Protein AF-A0A971IZN0-F1 (afdb_monomer_lite)

Sequence (375 aa):
NNQLSELDVSECTSLAYLYCHQNQLTSLDVSDCTNLETLGCGNNQLSELNVSNCSSLVSLGCSDNQLDSLDVNNCPDLLELYCYNNQLTELDVRDCADLLRLSCFSNQLESLDVSECTALVTLHCNANQLTSLNVSGLTSLENLYCQENQLTLADLPPSLPVPGGEYVYAPQADIVIGSGGIIAPGEEIDLSAEARVGGVDTVFTWYNAAGTEVAPATASGGKFTFGEELGGQTIYCEMANPTFPDLILKTISVVVKPGPTHQITIIKGTDGGDESDPLNISSGSLWIAQIDGDMGAVSEVTVSVDGGEKQQAAVAGNTVYYLLPAGLEDGEHTITIELTTEDGQKISESITFYWDNYRRGFGFGRFYFGDVDTP

Foldseek 3Di:
DPQDQDDDCQVVLVAQEDAPEQYAHQDDDCQSVLNHQEDAHDNYAHQDDDCLSPQNHQEYHHDHYAHQDDDCLSPLNHQYDHHDHYAHQDDDCQSPLNHAYDAHAQYAHQDDDCLSVLNYQEDHHDHYAHAADDCPSNLNHQYDHHENYQYDLLRDDLDHNDPDGYDHHPDHDAAEWDDPQEDEAFRKTAPLSQQAHPNFGKDKWKAWPVRHTDDFPDDDNRIGGHHLVQAQIKMKIWIADPSCNPYTHIHDIHHHHHDWPWDKAFDADDPPDDPPDWDKDAQPDDWTIFTPTDLAAWPFKWKDKQPDDTDGWDDDPRTTTDGDDQPDDFFKMKMKMWTAGPVGDIDIDMAIWGWDPPDPPRRIITTDGDPDPDD

pLDDT: mean 86.76, std 16.76, range [33.53, 98.94]

Radius of gyration: 36.83 Å; chains: 1; bounding box: 90×41×94 Å

Structure (mmCIF, N/CA/C/O backbone):
data_AF-A0A971IZN0-F1
#
_entry.id   AF-A0A971IZN0-F1
#
loop_
_atom_site.group_PDB
_atom_site.id
_atom_site.type_symbol
_atom_site.label_atom_id
_atom_site.label_alt_id
_atom_site.label_comp_id
_atom_site.label_asym_id
_atom_site.label_entity_id
_atom_site.label_seq_id
_atom_site.pdbx_PDB_ins_code
_atom_site.Cartn_x
_atom_site.Cartn_y
_atom_site.Cartn_z
_atom_site.occupancy
_atom_site.B_iso_or_equiv
_atom_site.auth_seq_id
_atom_site.auth_comp_id
_atom_site.auth_asym_id
_atom_site.auth_atom_id
_atom_site.pdbx_PDB_model_num
ATOM 1 N N . ASN A 1 1 ? 16.225 17.915 -23.652 1.00 71.75 1 ASN A N 1
ATOM 2 C CA . ASN A 1 1 ? 15.456 19.164 -23.855 1.00 71.75 1 ASN A CA 1
ATOM 3 C C . ASN A 1 1 ? 15.614 19.688 -25.287 1.00 71.75 1 ASN A C 1
ATOM 5 O O . ASN A 1 1 ? 16.328 20.663 -25.498 1.00 71.75 1 ASN A O 1
ATOM 9 N N . ASN A 1 2 ? 14.986 19.023 -26.267 1.00 84.50 2 ASN A N 1
ATOM 10 C CA . ASN A 1 2 ? 14.965 19.462 -27.676 1.00 84.50 2 ASN A CA 1
ATOM 11 C C . ASN A 1 2 ? 13.576 19.955 -28.128 1.00 84.50 2 ASN A C 1
ATOM 13 O O . ASN A 1 2 ? 13.439 20.400 -29.262 1.00 84.50 2 ASN A O 1
ATOM 17 N N . GLN A 1 3 ? 12.568 19.905 -27.244 1.00 93.44 3 GLN A N 1
ATOM 18 C CA . GLN A 1 3 ? 11.178 20.297 -27.524 1.00 93.44 3 GLN A CA 1
ATOM 19 C C . GLN A 1 3 ? 10.550 19.541 -28.709 1.00 93.44 3 GLN A C 1
ATOM 21 O O . GLN A 1 3 ? 9.672 20.071 -29.383 1.00 93.44 3 GLN A O 1
ATOM 26 N N . LEU A 1 4 ? 10.997 18.308 -28.974 1.00 95.88 4 LEU A N 1
ATOM 27 C CA . LEU A 1 4 ? 10.429 17.484 -30.039 1.00 95.88 4 LEU A CA 1
ATOM 28 C C . LEU A 1 4 ? 8.994 17.090 -29.683 1.00 95.88 4 LEU A C 1
ATOM 30 O O . LEU A 1 4 ? 8.769 16.525 -28.614 1.00 95.88 4 LEU A O 1
ATOM 34 N N . SER A 1 5 ? 8.051 17.373 -30.578 1.00 95.94 5 SER A N 1
ATOM 35 C CA . SER A 1 5 ? 6.671 16.875 -30.502 1.00 95.94 5 SER A CA 1
ATOM 36 C C . SER A 1 5 ? 6.496 15.532 -31.213 1.00 95.94 5 SER A C 1
ATOM 38 O O . SER A 1 5 ? 5.573 14.789 -30.906 1.00 95.94 5 SER A O 1
ATOM 40 N N . GLU A 1 6 ? 7.389 15.220 -32.153 1.00 97.00 6 GLU A N 1
ATOM 41 C CA . GLU A 1 6 ? 7.415 13.974 -32.914 1.00 97.00 6 GLU A CA 1
ATOM 42 C C . GLU A 1 6 ? 8.859 13.498 -33.104 1.00 97.00 6 GLU A C 1
ATOM 44 O O . GLU A 1 6 ? 9.801 14.299 -33.121 1.00 97.00 6 GLU A O 1
ATOM 49 N N . LEU A 1 7 ? 9.025 12.186 -33.238 1.00 97.56 7 LEU A N 1
ATOM 50 C CA . LEU A 1 7 ? 10.291 11.547 -33.559 1.00 97.56 7 LEU A CA 1
ATOM 51 C C . LEU A 1 7 ? 10.006 10.281 -34.365 1.00 97.56 7 LEU A C 1
ATOM 53 O O . LEU A 1 7 ? 9.387 9.354 -33.853 1.00 97.56 7 LEU A O 1
ATOM 57 N N . ASP A 1 8 ? 10.470 10.256 -35.610 1.00 97.44 8 ASP A N 1
ATOM 58 C CA . ASP A 1 8 ? 10.352 9.097 -36.491 1.00 97.44 8 ASP A CA 1
ATOM 59 C C . ASP A 1 8 ? 11.672 8.315 -36.505 1.00 97.44 8 ASP A C 1
ATOM 61 O O . ASP A 1 8 ? 12.726 8.861 -36.849 1.00 97.44 8 ASP A O 1
ATOM 65 N N . VAL A 1 9 ? 11.605 7.046 -36.100 1.00 97.38 9 VAL A N 1
ATOM 66 C CA . VAL A 1 9 ? 12.723 6.087 -36.104 1.00 97.38 9 VAL A CA 1
ATOM 67 C C . VAL A 1 9 ? 12.396 4.813 -36.893 1.00 97.38 9 VAL A C 1
ATOM 69 O O . VAL A 1 9 ? 13.137 3.838 -36.799 1.00 97.38 9 VAL A O 1
ATOM 72 N N . SER A 1 10 ? 11.325 4.814 -37.694 1.00 94.62 10 SER A N 1
ATOM 73 C CA . SER A 1 10 ? 10.855 3.635 -38.448 1.00 94.62 10 SER A CA 1
ATOM 74 C C . SER A 1 10 ? 11.931 3.042 -39.372 1.00 94.62 10 SER A C 1
ATOM 76 O O . SER A 1 10 ? 12.165 1.839 -39.402 1.00 94.62 10 SER A O 1
ATOM 78 N N . GLU A 1 11 ? 12.702 3.894 -40.049 1.00 94.88 11 GLU A N 1
ATOM 79 C CA . GLU A 1 11 ? 13.788 3.466 -40.945 1.00 94.88 11 GLU A CA 1
ATOM 80 C C . GLU A 1 11 ? 15.121 3.198 -40.211 1.00 94.88 11 GLU A C 1
ATOM 82 O O . GLU A 1 11 ? 16.148 2.900 -40.829 1.00 94.88 11 GLU A O 1
ATOM 87 N N . CYS A 1 12 ? 15.153 3.311 -38.880 1.00 96.00 12 CYS A N 1
ATOM 88 C CA . CYS A 1 12 ? 16.346 3.095 -38.062 1.00 96.00 12 CYS A CA 1
ATOM 89 C C . CYS A 1 12 ? 16.462 1.636 -37.581 1.00 96.00 12 CYS A C 1
ATOM 91 O O . CYS A 1 12 ? 16.750 1.380 -36.418 1.00 96.00 12 CYS A O 1
ATOM 93 N N . THR A 1 13 ? 16.319 0.653 -38.473 1.00 94.69 13 THR A N 1
ATOM 94 C CA . THR A 1 13 ? 16.251 -0.787 -38.119 1.00 94.69 13 THR A CA 1
ATOM 95 C C . THR A 1 13 ? 17.496 -1.352 -37.411 1.00 94.69 13 THR A C 1
ATOM 97 O O . THR A 1 13 ? 17.454 -2.416 -36.793 1.00 94.69 13 THR A O 1
ATOM 100 N N . SER A 1 14 ? 18.638 -0.666 -37.509 1.00 96.88 14 SER A N 1
ATOM 101 C CA . SER A 1 14 ? 19.893 -1.035 -36.831 1.00 96.88 14 SER A CA 1
ATOM 102 C C . SER A 1 14 ? 20.121 -0.271 -35.520 1.00 96.88 14 SER A C 1
ATOM 104 O O . SER A 1 14 ? 21.232 -0.289 -34.988 1.00 96.88 14 SER A O 1
ATOM 106 N N . LEU A 1 15 ? 19.123 0.472 -35.034 1.00 97.69 15 LEU A N 1
ATOM 107 C CA . LEU A 1 15 ? 19.237 1.293 -33.834 1.00 97.69 15 LEU A CA 1
ATOM 108 C C . LEU A 1 15 ? 19.367 0.409 -32.591 1.00 97.69 15 LEU A C 1
ATOM 110 O O . LEU A 1 15 ? 18.463 -0.356 -32.277 1.00 97.69 15 LEU A O 1
ATOM 114 N N . ALA A 1 16 ? 20.492 0.550 -31.887 1.00 98.31 16 ALA A N 1
ATOM 115 C CA . ALA A 1 16 ? 20.758 -0.146 -30.626 1.00 98.31 16 ALA A CA 1
ATOM 116 C C . ALA A 1 16 ? 20.507 0.742 -29.395 1.00 98.31 16 ALA A C 1
ATOM 118 O O . ALA A 1 16 ? 20.112 0.254 -28.342 1.00 98.31 16 ALA A O 1
ATOM 119 N N . TYR A 1 17 ? 20.683 2.060 -29.528 1.00 98.62 17 TYR A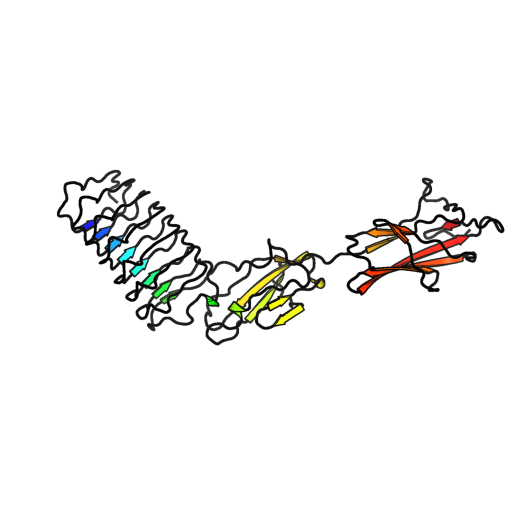 N 1
ATOM 120 C CA . TYR A 1 17 ? 20.541 3.013 -28.427 1.00 98.62 17 TYR A CA 1
ATOM 121 C C . TYR A 1 17 ? 19.686 4.197 -28.869 1.00 98.62 17 TYR A C 1
ATOM 123 O O . TYR A 1 17 ? 20.055 4.910 -29.806 1.00 98.62 17 TYR A O 1
ATOM 131 N N . LEU A 1 18 ? 18.578 4.441 -28.170 1.00 98.44 18 LEU A N 1
ATOM 132 C CA . LEU A 1 18 ? 17.713 5.593 -28.404 1.00 98.44 18 LEU A CA 1
ATOM 133 C C . LEU A 1 18 ? 17.535 6.404 -27.122 1.00 98.44 18 LEU A C 1
ATOM 135 O O . LEU A 1 18 ? 16.932 5.945 -26.157 1.00 98.44 18 LEU A O 1
ATOM 139 N N . TYR A 1 19 ? 18.005 7.652 -27.143 1.00 98.19 19 TYR A N 1
ATOM 140 C CA . TYR A 1 19 ? 17.787 8.618 -26.068 1.00 98.19 19 TYR A CA 1
ATOM 141 C C . TYR A 1 19 ? 16.975 9.803 -26.590 1.00 98.19 19 TYR A C 1
ATOM 143 O O . TYR A 1 19 ? 17.494 10.677 -27.283 1.00 98.19 19 TYR A O 1
ATOM 151 N N . CYS A 1 20 ? 15.697 9.838 -26.229 1.00 97.69 20 CYS A N 1
ATOM 152 C CA . CYS A 1 20 ? 14.746 10.890 -26.586 1.00 97.69 20 CYS A CA 1
ATOM 153 C C . CYS A 1 20 ? 14.068 11.519 -25.354 1.00 97.69 20 CYS A C 1
ATOM 155 O O . CYS A 1 20 ? 13.011 12.144 -25.463 1.00 97.69 20 CYS A O 1
ATOM 157 N N . HIS A 1 21 ? 14.697 11.395 -24.183 1.00 96.69 21 HIS A N 1
ATOM 158 C CA . HIS A 1 21 ? 14.208 11.970 -22.934 1.00 96.69 21 HIS A CA 1
ATOM 159 C C . HIS A 1 21 ? 14.126 13.507 -22.958 1.00 96.69 21 HIS A C 1
ATOM 161 O O . HIS A 1 21 ? 14.865 14.184 -23.685 1.00 96.69 21 HIS A O 1
ATOM 167 N N . GLN A 1 22 ? 13.267 14.066 -22.099 1.00 97.56 22 GLN A N 1
ATOM 168 C CA . GLN A 1 22 ? 13.038 15.511 -21.960 1.00 97.56 22 GLN A CA 1
ATOM 169 C C . GLN A 1 22 ? 12.623 16.171 -23.284 1.00 97.56 22 GLN A C 1
ATOM 171 O O . GLN A 1 22 ? 13.316 17.062 -23.805 1.00 97.56 22 GLN A O 1
ATOM 176 N N . ASN A 1 23 ? 11.500 15.716 -23.829 1.00 98.25 23 ASN A N 1
ATOM 177 C CA . ASN A 1 23 ? 10.845 16.281 -25.006 1.00 98.25 23 ASN A CA 1
ATOM 178 C C . ASN A 1 23 ? 9.342 16.464 -24.727 1.00 98.25 23 ASN A C 1
ATOM 180 O O . ASN A 1 23 ? 8.936 16.625 -23.578 1.00 98.25 23 ASN A O 1
ATOM 184 N N . GLN A 1 24 ? 8.534 16.569 -25.778 1.00 98.00 24 GLN A N 1
ATOM 185 C CA . GLN A 1 24 ? 7.083 16.738 -25.721 1.00 98.00 24 GLN A CA 1
ATOM 186 C C . GLN A 1 24 ? 6.401 15.642 -26.553 1.00 98.00 24 GLN A C 1
ATOM 188 O O . GLN A 1 24 ? 5.360 15.884 -27.157 1.00 98.00 24 GLN A O 1
ATOM 193 N N . LEU A 1 25 ? 7.022 14.458 -26.637 1.00 98.56 25 LEU A N 1
ATOM 194 C CA . LEU A 1 25 ? 6.492 13.344 -27.416 1.00 98.56 25 LEU A CA 1
ATOM 195 C C . LEU A 1 25 ? 5.201 12.849 -26.768 1.00 98.56 25 LEU A C 1
ATOM 197 O O . LEU A 1 25 ? 5.195 12.507 -25.586 1.00 98.56 25 LEU A O 1
ATOM 201 N N . THR A 1 26 ? 4.133 12.792 -27.555 1.00 98.31 26 THR A N 1
ATOM 202 C CA . THR A 1 26 ? 2.858 12.170 -27.165 1.00 98.31 26 THR A CA 1
ATOM 203 C C . THR A 1 26 ? 2.777 10.708 -27.598 1.00 98.31 26 THR A C 1
ATOM 205 O O . THR A 1 26 ? 1.978 9.949 -27.067 1.00 98.31 26 THR A O 1
ATOM 208 N N . SER A 1 27 ? 3.615 10.310 -28.557 1.00 98.12 27 SER A N 1
ATOM 209 C CA . SER A 1 27 ? 3.745 8.946 -29.067 1.00 98.12 27 SER A CA 1
ATOM 210 C C . SER A 1 27 ? 5.195 8.673 -29.456 1.00 98.12 27 SER A C 1
ATOM 212 O O . SER A 1 27 ? 5.908 9.583 -29.890 1.00 98.12 27 SER A O 1
ATOM 214 N N . LEU A 1 28 ? 5.617 7.416 -29.349 1.00 98.50 28 LEU A N 1
ATOM 215 C CA . LEU A 1 28 ? 6.918 6.949 -29.807 1.00 98.50 28 LEU A CA 1
ATOM 216 C C . LEU A 1 28 ? 6.766 5.533 -30.364 1.00 98.50 28 LEU A C 1
ATOM 218 O O . LEU A 1 28 ? 6.455 4.609 -29.618 1.00 98.50 28 LEU A O 1
ATOM 222 N N . ASP A 1 29 ? 6.997 5.376 -31.665 1.00 98.25 29 ASP A N 1
ATOM 223 C CA . ASP A 1 29 ? 6.973 4.071 -32.321 1.00 98.25 29 ASP A CA 1
ATOM 224 C C . ASP A 1 29 ? 8.398 3.524 -32.449 1.00 98.25 29 ASP A C 1
ATOM 226 O O . ASP A 1 29 ? 9.244 4.112 -33.122 1.00 98.25 29 ASP A O 1
ATOM 230 N N . VAL A 1 30 ? 8.662 2.405 -31.774 1.00 98.06 30 VAL A N 1
ATOM 231 C CA . VAL A 1 30 ? 9.931 1.658 -31.831 1.00 98.06 30 VAL A CA 1
ATOM 232 C C . VAL A 1 30 ? 9.739 0.247 -32.393 1.00 98.06 30 VAL A C 1
ATOM 234 O O . VAL A 1 30 ? 10.617 -0.600 -32.250 1.00 98.06 30 VAL A O 1
ATOM 237 N N . SER A 1 31 ? 8.605 -0.027 -33.043 1.00 96.56 31 SER A N 1
ATOM 238 C CA . SER A 1 31 ? 8.235 -1.374 -33.491 1.00 96.56 31 SER A CA 1
ATOM 239 C C . SER A 1 31 ? 9.204 -1.983 -34.514 1.00 96.56 31 SER A C 1
ATOM 241 O O . SER A 1 31 ? 9.393 -3.201 -34.499 1.00 96.56 31 SER A O 1
ATOM 243 N N . ASP A 1 32 ? 9.863 -1.154 -35.330 1.00 96.44 32 ASP A N 1
ATOM 244 C CA . ASP A 1 32 ? 10.893 -1.559 -36.303 1.00 96.44 32 ASP A CA 1
ATOM 245 C C . ASP A 1 32 ? 12.323 -1.571 -35.717 1.00 96.44 32 ASP A C 1
ATOM 247 O O . ASP A 1 32 ? 13.276 -2.029 -36.356 1.00 96.44 32 ASP A O 1
ATOM 251 N N . CYS A 1 33 ? 12.501 -1.102 -34.478 1.00 96.81 33 CYS A N 1
ATOM 252 C CA . CYS A 1 33 ? 13.791 -1.059 -33.785 1.00 96.81 33 CYS A CA 1
ATOM 253 C C . CYS A 1 33 ? 14.074 -2.388 -33.057 1.00 96.81 33 CYS A C 1
ATOM 255 O O . CYS A 1 33 ? 14.283 -2.424 -31.846 1.00 96.81 33 CYS A O 1
ATOM 257 N N . THR A 1 34 ? 14.094 -3.508 -33.783 1.00 96.19 34 THR A N 1
ATOM 258 C CA . THR A 1 34 ? 14.196 -4.859 -33.185 1.00 96.19 34 THR A CA 1
ATOM 259 C C . THR A 1 34 ? 15.543 -5.157 -32.516 1.00 96.19 34 THR A C 1
ATOM 261 O O . THR A 1 34 ? 15.653 -6.117 -31.763 1.00 96.19 34 THR A O 1
ATOM 264 N N . ASN A 1 35 ? 16.580 -4.363 -32.806 1.00 97.31 35 ASN A N 1
ATOM 265 C CA . ASN A 1 35 ? 17.919 -4.485 -32.213 1.00 97.31 35 ASN A CA 1
ATOM 266 C C . ASN A 1 35 ? 18.137 -3.523 -31.030 1.00 97.31 35 ASN A C 1
ATOM 268 O O . ASN A 1 35 ? 19.277 -3.314 -30.620 1.00 97.31 35 ASN A O 1
ATOM 272 N N . LEU A 1 36 ? 17.077 -2.879 -30.530 1.00 98.44 36 LEU A N 1
ATOM 273 C CA . LEU A 1 36 ? 17.189 -1.861 -29.493 1.00 98.44 36 LEU A CA 1
ATOM 274 C C . LEU A 1 36 ? 17.602 -2.493 -28.157 1.00 98.44 36 LEU A C 1
ATOM 276 O O . LEU A 1 36 ? 16.859 -3.281 -27.583 1.00 98.44 36 LEU A O 1
ATOM 280 N N . GLU A 1 37 ? 18.778 -2.114 -27.661 1.00 98.69 37 GLU A N 1
ATOM 281 C CA . GLU A 1 37 ? 19.344 -2.553 -26.380 1.00 98.69 37 GLU A CA 1
ATOM 282 C C . GLU A 1 37 ? 19.034 -1.562 -25.254 1.00 98.69 37 GLU A C 1
ATOM 284 O O . GLU A 1 37 ? 18.934 -1.932 -24.084 1.00 98.69 37 GLU A O 1
ATOM 289 N N . THR A 1 38 ? 18.904 -0.273 -25.576 1.00 98.81 38 THR A N 1
ATOM 290 C CA . THR A 1 38 ? 18.605 0.771 -24.590 1.00 98.81 38 THR A CA 1
ATOM 291 C C . THR A 1 38 ? 17.616 1.786 -25.129 1.00 98.81 38 THR A C 1
ATOM 293 O O . THR A 1 38 ? 17.857 2.417 -26.164 1.00 98.81 38 THR A O 1
ATOM 296 N N . LEU A 1 39 ? 16.550 2.015 -24.364 1.00 98.81 39 LEU A N 1
ATOM 297 C CA . LEU A 1 39 ? 15.546 3.032 -24.648 1.00 98.81 39 LEU A CA 1
ATOM 298 C C . LEU A 1 39 ? 15.396 3.990 -23.467 1.00 98.81 39 LEU A C 1
ATOM 300 O O . LEU A 1 39 ? 14.887 3.623 -22.415 1.00 98.81 39 LEU A O 1
ATOM 304 N N . GLY A 1 40 ? 15.798 5.245 -23.659 1.00 98.69 40 GLY A N 1
ATOM 305 C CA . GLY A 1 40 ? 15.554 6.341 -22.724 1.00 98.69 40 GLY A CA 1
ATOM 306 C C . GLY A 1 40 ? 14.564 7.351 -23.299 1.00 98.69 40 GLY A C 1
ATOM 307 O O . GLY A 1 40 ? 14.974 8.270 -24.010 1.00 98.69 40 GLY A O 1
ATOM 308 N N . CYS A 1 41 ? 13.285 7.212 -22.958 1.00 98.62 41 CYS A N 1
ATOM 309 C CA . CYS A 1 41 ? 12.174 8.061 -23.403 1.00 98.62 41 CYS A CA 1
ATOM 310 C C . CYS A 1 41 ? 11.457 8.802 -22.257 1.00 98.62 41 CYS A C 1
ATOM 312 O O . CYS A 1 41 ? 10.386 9.373 -22.464 1.00 98.62 41 CYS A O 1
ATOM 314 N N . GLY A 1 42 ? 12.040 8.835 -21.056 1.00 98.56 42 GLY A N 1
ATOM 315 C CA . GLY A 1 42 ? 11.431 9.515 -19.912 1.00 98.56 42 GLY A CA 1
ATOM 316 C C . GLY A 1 42 ? 11.290 11.038 -20.058 1.00 98.56 42 GLY A C 1
ATOM 317 O O . GLY A 1 42 ? 11.964 11.663 -20.879 1.00 98.56 42 GLY A O 1
ATOM 318 N N . ASN A 1 43 ? 10.460 11.663 -19.222 1.00 98.56 43 ASN A N 1
ATOM 319 C CA . ASN A 1 43 ? 10.129 13.094 -19.277 1.00 98.56 43 ASN A CA 1
ATOM 320 C C . ASN A 1 43 ? 9.545 13.490 -20.647 1.00 98.56 43 ASN A C 1
ATOM 322 O O . ASN A 1 43 ? 10.113 14.316 -21.372 1.00 98.56 43 ASN A O 1
ATOM 326 N N . ASN A 1 44 ? 8.429 12.856 -20.999 1.00 98.75 44 ASN A N 1
ATOM 327 C CA . ASN A 1 44 ? 7.623 13.119 -22.192 1.00 98.75 44 ASN A CA 1
ATOM 328 C C . ASN A 1 44 ? 6.129 13.155 -21.799 1.00 98.75 44 ASN A C 1
ATOM 330 O O . ASN A 1 44 ? 5.788 13.413 -20.646 1.00 98.75 44 ASN A O 1
ATOM 334 N N . GLN A 1 45 ? 5.225 12.998 -22.765 1.00 98.50 45 GLN A N 1
ATOM 335 C CA . GLN A 1 45 ? 3.773 12.970 -22.571 1.00 98.50 45 GLN A CA 1
ATOM 336 C C . GLN A 1 45 ? 3.182 11.678 -23.156 1.00 98.50 45 GLN A C 1
ATOM 338 O O . GLN A 1 45 ? 2.078 11.692 -23.696 1.00 98.50 45 GLN A O 1
ATOM 343 N N . LEU A 1 46 ? 3.942 10.578 -23.108 1.00 98.75 46 LEU A N 1
ATOM 344 C CA . LEU A 1 46 ? 3.514 9.292 -23.652 1.00 98.75 46 LEU A CA 1
ATOM 345 C C . LEU A 1 46 ? 2.373 8.734 -22.800 1.00 98.75 46 LEU A C 1
ATOM 347 O O . LEU A 1 46 ? 2.542 8.566 -21.592 1.00 98.75 46 LEU A O 1
ATOM 351 N N . SER A 1 47 ? 1.238 8.438 -23.430 1.00 98.38 47 SER A N 1
ATOM 352 C CA . SER A 1 47 ? 0.145 7.675 -22.810 1.00 98.38 47 SER A CA 1
ATOM 353 C C . SER A 1 47 ? 0.295 6.168 -23.016 1.00 98.38 47 SER A C 1
ATOM 355 O O . SER A 1 47 ? -0.250 5.390 -22.249 1.00 98.38 47 SER A O 1
ATOM 357 N N . GLU A 1 48 ? 1.050 5.757 -24.036 1.00 98.44 48 GLU A N 1
ATOM 358 C CA . GLU A 1 48 ? 1.344 4.360 -24.353 1.00 98.44 48 GLU A CA 1
ATOM 359 C C . GLU A 1 48 ? 2.807 4.205 -24.785 1.00 98.44 48 GLU A C 1
ATOM 361 O O . GLU A 1 48 ? 3.414 5.126 -25.345 1.00 98.44 48 GLU A O 1
ATOM 366 N N . LEU A 1 49 ? 3.374 3.026 -24.538 1.00 98.69 49 LEU A N 1
ATOM 367 C CA . LEU A 1 49 ? 4.690 2.639 -25.028 1.00 98.69 49 LEU A CA 1
ATOM 368 C C . LEU A 1 49 ? 4.689 1.144 -25.347 1.00 98.69 49 LEU A C 1
ATOM 370 O O . LEU A 1 49 ? 4.542 0.313 -24.455 1.00 98.69 49 LEU A O 1
ATOM 374 N N . ASN A 1 50 ? 4.892 0.803 -26.617 1.00 98.50 50 ASN A N 1
ATOM 375 C CA . ASN A 1 50 ? 4.970 -0.584 -27.056 1.00 98.50 50 ASN A CA 1
ATOM 376 C C . ASN A 1 50 ? 6.429 -0.995 -27.298 1.00 98.50 50 ASN A C 1
ATOM 378 O O . ASN A 1 50 ? 7.053 -0.530 -28.251 1.00 98.50 50 ASN A O 1
ATOM 382 N N . VAL A 1 51 ? 6.945 -1.902 -26.464 1.00 98.31 51 VAL A N 1
ATOM 383 C CA . VAL A 1 51 ? 8.290 -2.497 -26.598 1.00 98.31 51 VAL A CA 1
ATOM 384 C C . VAL A 1 51 ? 8.254 -3.986 -26.968 1.00 98.31 51 VAL A C 1
ATOM 386 O O . VAL A 1 51 ? 9.274 -4.662 -26.895 1.00 98.31 51 VAL A O 1
ATOM 389 N N . SER A 1 52 ? 7.107 -4.519 -27.404 1.00 97.44 52 SER A N 1
ATOM 390 C CA . SER A 1 52 ? 6.936 -5.962 -27.666 1.00 97.44 52 SER A CA 1
ATOM 391 C C . SER A 1 52 ? 7.878 -6.544 -28.732 1.00 97.44 52 SER A C 1
ATOM 393 O O . SER A 1 52 ? 8.186 -7.732 -28.689 1.00 97.44 52 SER A O 1
ATOM 395 N N . ASN A 1 53 ? 8.376 -5.719 -29.660 1.00 96.69 53 ASN A N 1
ATOM 396 C CA . ASN A 1 53 ? 9.351 -6.122 -30.682 1.00 96.69 53 ASN A CA 1
ATOM 397 C C . ASN A 1 53 ? 10.816 -5.874 -30.269 1.00 96.69 53 ASN A C 1
ATOM 399 O O . ASN A 1 53 ? 11.730 -6.185 -31.034 1.00 96.69 53 ASN A O 1
ATOM 403 N N . CYS A 1 54 ? 11.061 -5.307 -29.087 1.00 97.06 54 CYS A N 1
ATOM 404 C CA . CYS A 1 54 ? 12.391 -4.947 -28.601 1.00 97.06 54 CYS A CA 1
ATOM 405 C C . CYS A 1 54 ? 12.980 -6.064 -27.725 1.00 97.06 54 CYS A C 1
ATOM 407 O O . CYS A 1 54 ? 13.387 -5.823 -26.595 1.00 97.06 54 CYS A O 1
ATOM 409 N N . SER A 1 55 ? 13.054 -7.298 -28.232 1.00 96.94 55 SER A N 1
ATOM 410 C CA . SER A 1 55 ? 13.475 -8.456 -27.424 1.00 96.94 55 SER A CA 1
ATOM 411 C C . SER A 1 55 ? 14.922 -8.409 -26.924 1.00 96.94 55 SER A C 1
ATOM 413 O O . SER A 1 55 ? 15.283 -9.177 -26.042 1.00 96.94 55 SER A O 1
ATOM 415 N N . SER A 1 56 ? 15.756 -7.536 -27.496 1.00 97.88 56 SER A N 1
ATOM 416 C CA . SER A 1 56 ? 17.148 -7.314 -27.079 1.00 97.88 56 SER A CA 1
ATOM 417 C C . SER A 1 56 ? 17.305 -6.206 -26.032 1.00 97.88 56 SER A C 1
ATOM 419 O O . SER A 1 56 ? 18.432 -5.809 -25.740 1.00 97.88 56 SER A O 1
ATOM 421 N N . LEU A 1 57 ? 16.204 -5.671 -25.494 1.00 98.56 57 LEU A N 1
ATOM 422 C CA . LEU A 1 57 ? 16.243 -4.543 -24.573 1.00 98.56 57 LEU A CA 1
ATOM 423 C C . LEU A 1 57 ? 16.850 -4.951 -23.226 1.00 98.56 57 LEU A C 1
ATOM 425 O O . LEU A 1 57 ? 16.324 -5.806 -22.523 1.00 98.56 57 LEU A O 1
ATOM 429 N N . VAL A 1 58 ? 17.938 -4.278 -22.860 1.00 98.81 58 VAL A N 1
ATOM 430 C CA . VAL A 1 58 ? 18.684 -4.474 -21.609 1.00 98.81 58 VAL A CA 1
ATOM 431 C C . VAL A 1 58 ? 18.351 -3.378 -20.593 1.00 98.81 58 VAL A C 1
ATOM 433 O O . VAL A 1 58 ? 18.367 -3.615 -19.386 1.00 98.81 58 VAL A O 1
ATOM 436 N N . SER A 1 59 ? 18.032 -2.168 -21.063 1.00 98.88 59 SER A N 1
ATOM 437 C CA . SER A 1 59 ? 17.688 -1.028 -20.208 1.00 98.88 59 SER A CA 1
ATOM 438 C C . SER A 1 59 ? 16.525 -0.220 -20.782 1.00 98.88 59 SER A C 1
ATOM 440 O O . SER A 1 59 ? 16.576 0.246 -21.927 1.00 98.88 59 SER A O 1
ATOM 442 N N . LEU A 1 60 ? 15.488 -0.020 -19.965 1.00 98.88 60 LEU A N 1
ATOM 443 C CA . LEU A 1 60 ? 14.308 0.771 -20.301 1.00 98.88 60 LEU A CA 1
ATOM 444 C C . LEU A 1 60 ? 14.091 1.891 -19.282 1.00 98.88 60 LEU A C 1
ATOM 446 O O . LEU A 1 60 ? 13.777 1.648 -18.119 1.00 98.88 60 LEU A O 1
ATOM 450 N N . GLY A 1 61 ? 14.197 3.137 -19.740 1.00 98.88 61 GLY A N 1
ATOM 451 C CA . GLY A 1 61 ? 13.812 4.331 -18.997 1.00 98.88 61 GLY A CA 1
ATOM 452 C C . GLY A 1 61 ? 12.629 5.037 -19.651 1.00 98.88 61 GLY A C 1
ATOM 453 O O . GLY A 1 61 ? 12.804 5.743 -20.644 1.00 98.88 61 GLY A O 1
ATOM 454 N N . CYS A 1 62 ? 11.443 4.896 -19.066 1.00 98.81 62 CYS A N 1
ATOM 455 C CA . CYS A 1 62 ? 10.188 5.514 -19.513 1.00 98.81 62 CYS A CA 1
ATOM 456 C C . CYS A 1 62 ? 9.514 6.365 -18.418 1.00 98.81 62 CYS A C 1
ATOM 458 O O . CYS A 1 62 ? 8.323 6.665 -18.497 1.00 98.81 62 CYS A O 1
ATOM 460 N N . SER A 1 63 ? 10.279 6.776 -17.404 1.00 98.88 63 SER A N 1
ATOM 461 C CA . SER A 1 63 ? 9.788 7.565 -16.272 1.00 98.88 63 SER A CA 1
ATOM 462 C C . SER A 1 63 ? 9.176 8.911 -16.663 1.00 98.88 63 SER A C 1
ATOM 464 O O . SER A 1 63 ? 9.504 9.463 -17.712 1.00 98.88 63 SER A O 1
ATOM 466 N N . ASP A 1 64 ? 8.368 9.495 -15.780 1.00 98.81 64 ASP A N 1
ATOM 467 C CA . ASP A 1 64 ? 7.805 10.841 -15.962 1.00 98.81 64 ASP A CA 1
ATOM 468 C C . ASP A 1 64 ? 7.026 10.958 -17.290 1.00 98.81 64 ASP A C 1
ATOM 470 O O . ASP A 1 64 ? 7.345 11.775 -18.162 1.00 98.81 64 ASP A O 1
ATOM 474 N N . ASN A 1 65 ? 6.038 10.079 -17.454 1.00 98.88 65 ASN A N 1
ATOM 475 C CA . ASN A 1 65 ? 5.107 10.024 -18.581 1.00 98.88 65 ASN A CA 1
ATOM 476 C C . ASN A 1 65 ? 3.665 9.890 -18.046 1.00 98.88 65 ASN A C 1
ATOM 478 O O . ASN A 1 65 ? 3.372 10.253 -16.906 1.00 98.88 65 ASN A O 1
ATOM 482 N N . GLN A 1 66 ? 2.729 9.455 -18.888 1.00 98.69 66 GLN A N 1
ATOM 483 C CA . GLN A 1 66 ? 1.317 9.265 -18.555 1.00 98.69 66 GLN A CA 1
ATOM 484 C C . GLN A 1 66 ? 0.874 7.824 -18.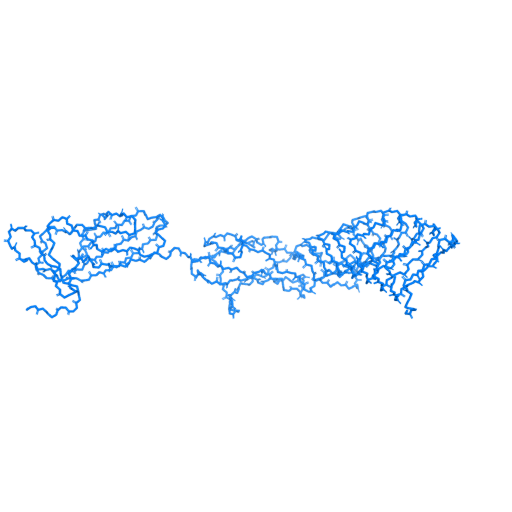842 1.00 98.69 66 GLN A C 1
ATOM 486 O O . GLN A 1 66 ? -0.282 7.608 -19.195 1.00 98.69 66 GLN A O 1
ATOM 491 N N . LEU A 1 67 ? 1.791 6.857 -18.726 1.00 98.88 67 LEU A N 1
ATOM 492 C CA . LEU A 1 67 ? 1.511 5.451 -19.015 1.00 98.88 67 LEU A CA 1
ATOM 493 C C . LEU A 1 67 ? 0.531 4.890 -17.981 1.00 98.88 67 LEU A C 1
ATOM 495 O O . LEU A 1 67 ? 0.793 4.975 -16.781 1.00 98.88 67 LEU A O 1
ATOM 499 N N . ASP A 1 68 ? -0.568 4.307 -18.449 1.00 98.31 68 ASP A N 1
ATOM 500 C CA . ASP A 1 68 ? -1.522 3.548 -17.629 1.00 98.31 68 ASP A CA 1
ATOM 501 C C . ASP A 1 68 ? -1.167 2.053 -17.551 1.00 98.31 68 ASP A C 1
ATOM 503 O O . ASP A 1 68 ? -1.536 1.361 -16.603 1.00 98.31 68 ASP A O 1
ATOM 507 N N . SER A 1 69 ? -0.391 1.574 -18.523 1.00 98.50 69 SER A N 1
ATOM 508 C CA . SER A 1 69 ? 0.055 0.196 -18.674 1.00 98.50 69 SER A CA 1
ATOM 509 C C . SER A 1 69 ? 1.457 0.140 -19.288 1.00 98.50 69 SER A C 1
ATOM 511 O O . SER A 1 69 ? 1.885 1.039 -20.020 1.00 98.50 69 SER A O 1
ATOM 513 N N . LEU A 1 70 ? 2.194 -0.924 -18.971 1.00 98.75 70 LEU A N 1
ATOM 514 C CA . LEU A 1 70 ? 3.508 -1.203 -19.539 1.00 98.75 70 LEU A CA 1
ATOM 515 C C . LEU A 1 70 ? 3.733 -2.717 -19.584 1.00 98.75 70 LEU A C 1
ATOM 517 O O . LEU A 1 70 ? 3.811 -3.361 -18.541 1.00 98.75 70 LEU A O 1
ATOM 521 N N . ASP A 1 71 ? 3.871 -3.270 -20.788 1.00 98.56 71 ASP A N 1
ATOM 522 C CA . ASP A 1 71 ? 4.203 -4.682 -20.994 1.00 98.56 71 ASP A CA 1
ATOM 523 C C . ASP A 1 71 ? 5.690 -4.838 -21.336 1.00 98.56 71 ASP A C 1
ATOM 525 O O . ASP A 1 71 ? 6.163 -4.331 -22.357 1.00 98.56 71 ASP A O 1
ATOM 529 N N . VAL A 1 72 ? 6.421 -5.549 -20.475 1.00 98.44 72 VAL A N 1
ATOM 530 C CA . VAL A 1 72 ? 7.847 -5.874 -20.644 1.00 98.44 72 VAL A CA 1
ATOM 531 C C . VAL A 1 72 ? 8.100 -7.376 -20.790 1.00 98.44 72 VAL A C 1
ATOM 533 O O . VAL A 1 72 ? 9.253 -7.792 -20.849 1.00 98.44 72 VAL A O 1
ATOM 536 N N . ASN A 1 73 ? 7.058 -8.204 -20.917 1.00 96.25 73 ASN A N 1
ATOM 537 C CA . ASN A 1 73 ? 7.210 -9.665 -20.940 1.00 96.25 73 ASN A CA 1
ATOM 538 C C . ASN A 1 73 ? 7.953 -10.190 -22.184 1.00 96.25 73 ASN A C 1
ATOM 540 O O . ASN A 1 73 ? 8.473 -11.300 -22.192 1.00 96.25 73 ASN A O 1
ATOM 544 N N . ASN A 1 74 ? 8.060 -9.379 -23.241 1.00 96.44 74 ASN A N 1
ATOM 545 C CA . ASN A 1 74 ? 8.861 -9.703 -24.426 1.00 96.44 74 ASN A CA 1
ATOM 546 C C . ASN A 1 74 ? 10.319 -9.211 -24.334 1.00 96.44 74 ASN A C 1
ATOM 548 O O . ASN A 1 74 ? 11.040 -9.289 -25.326 1.00 96.44 74 ASN A O 1
ATOM 552 N N . CYS A 1 75 ? 10.761 -8.734 -23.166 1.00 97.88 75 CYS A N 1
ATOM 553 C CA . CYS A 1 75 ? 12.112 -8.233 -22.906 1.00 97.88 75 CYS A CA 1
ATOM 554 C C . CYS A 1 75 ? 12.825 -9.109 -21.849 1.00 97.88 75 CYS A C 1
ATOM 556 O O . CYS A 1 75 ? 13.060 -8.645 -20.731 1.00 97.88 75 CYS A O 1
ATOM 558 N N . PRO A 1 76 ? 13.163 -10.377 -22.158 1.00 97.25 76 PRO A N 1
ATOM 559 C CA . PRO A 1 76 ? 13.709 -11.312 -21.169 1.00 97.25 76 PRO A CA 1
ATOM 560 C C . PRO A 1 76 ? 15.112 -10.934 -20.667 1.00 97.25 76 PRO A C 1
ATOM 562 O O . PRO A 1 76 ? 15.472 -11.271 -19.544 1.00 97.25 76 PRO A O 1
ATOM 565 N N . ASP A 1 77 ? 15.884 -10.201 -21.477 1.00 98.06 77 ASP A N 1
ATOM 566 C CA . ASP A 1 77 ? 17.253 -9.770 -21.159 1.00 98.06 77 ASP A CA 1
ATOM 567 C C . ASP A 1 77 ? 17.296 -8.432 -20.381 1.00 98.06 77 ASP A C 1
ATOM 569 O O . ASP A 1 77 ? 18.361 -7.821 -20.230 1.00 98.06 77 ASP A O 1
ATOM 573 N N . LEU A 1 78 ? 16.145 -7.934 -19.909 1.00 98.69 78 LEU A N 1
ATOM 574 C CA . LEU A 1 78 ? 16.041 -6.636 -19.246 1.00 98.69 78 LEU A CA 1
ATOM 575 C C . LEU A 1 78 ? 16.724 -6.662 -17.871 1.00 98.69 78 LEU A C 1
ATOM 577 O O . LEU A 1 78 ? 16.310 -7.377 -16.962 1.00 98.69 78 LEU A O 1
ATOM 581 N N . LEU A 1 79 ? 17.747 -5.822 -17.699 1.00 98.88 79 LEU A N 1
ATOM 582 C CA . LEU A 1 79 ? 18.505 -5.685 -16.451 1.00 98.88 79 LEU A CA 1
ATOM 583 C C . LEU A 1 79 ? 18.077 -4.464 -15.635 1.00 98.88 79 LEU A C 1
ATOM 585 O O . LEU A 1 79 ? 18.212 -4.459 -14.409 1.00 98.88 79 LEU A O 1
ATOM 589 N N . GLU A 1 80 ? 17.580 -3.418 -16.296 1.00 98.94 80 GLU A N 1
ATOM 590 C CA . GLU A 1 80 ? 17.182 -2.172 -15.644 1.00 98.94 80 GLU A CA 1
ATOM 591 C C . GLU A 1 80 ? 15.852 -1.645 -16.183 1.00 98.94 80 GLU A C 1
ATOM 593 O O . GLU A 1 80 ? 15.714 -1.388 -17.382 1.00 98.94 80 GLU A O 1
ATOM 598 N N . LEU A 1 81 ? 14.903 -1.415 -15.274 1.00 98.94 81 LEU A N 1
ATOM 599 C CA . LEU A 1 81 ? 13.598 -0.842 -15.584 1.00 98.94 81 LEU A CA 1
ATOM 600 C C . LEU A 1 81 ? 13.314 0.382 -14.707 1.00 98.94 81 LEU A C 1
ATOM 602 O O . LEU A 1 81 ? 13.164 0.277 -13.489 1.00 98.94 81 LEU A O 1
ATOM 606 N N . TYR A 1 82 ? 13.176 1.543 -15.347 1.00 98.94 82 TYR A N 1
ATOM 607 C CA . TYR A 1 82 ? 12.788 2.804 -14.717 1.00 98.94 82 TYR A CA 1
ATOM 608 C C . TYR A 1 82 ? 11.463 3.297 -15.316 1.00 98.94 82 TYR A C 1
ATOM 610 O O . TYR A 1 82 ? 11.442 3.922 -16.379 1.00 98.94 82 TYR A O 1
ATOM 618 N N . CYS A 1 83 ? 10.357 3.024 -14.623 1.00 98.88 83 CYS A N 1
ATOM 619 C CA . CYS A 1 83 ? 8.985 3.371 -15.023 1.00 98.88 83 CYS A CA 1
ATOM 620 C C . CYS A 1 83 ? 8.251 4.240 -13.980 1.00 98.88 83 CYS A C 1
ATOM 622 O O . CYS A 1 83 ? 7.027 4.369 -14.007 1.00 98.88 83 CYS A O 1
ATOM 624 N N . TYR A 1 84 ? 8.994 4.851 -13.057 1.00 98.94 84 TYR A N 1
ATOM 625 C CA . TYR A 1 84 ? 8.455 5.710 -12.003 1.00 98.94 84 TYR A CA 1
ATOM 626 C C . TYR A 1 84 ? 7.752 6.975 -12.530 1.00 98.94 84 TYR A C 1
ATOM 628 O O . TYR A 1 84 ? 8.026 7.422 -13.647 1.00 98.94 84 TYR A O 1
ATOM 636 N N . ASN A 1 85 ? 6.896 7.587 -11.703 1.00 98.88 85 ASN A N 1
ATOM 637 C CA . ASN A 1 85 ? 6.082 8.761 -12.056 1.00 98.88 85 ASN A CA 1
ATOM 638 C C . ASN A 1 85 ? 5.239 8.520 -13.327 1.00 98.88 85 ASN A C 1
ATOM 640 O O . ASN A 1 85 ? 5.374 9.230 -14.327 1.00 98.88 85 ASN A O 1
ATOM 644 N N . ASN A 1 86 ? 4.389 7.496 -13.277 1.00 98.94 86 ASN A N 1
ATOM 645 C CA . ASN A 1 86 ? 3.388 7.168 -14.294 1.00 98.94 86 ASN A CA 1
ATOM 646 C C . ASN A 1 86 ? 2.025 6.930 -13.604 1.00 98.94 86 ASN A C 1
ATOM 648 O O . ASN A 1 86 ? 1.796 7.394 -12.485 1.00 98.94 86 ASN A O 1
ATOM 652 N N . GLN A 1 87 ? 1.084 6.277 -14.283 1.00 98.75 87 GLN A N 1
ATOM 653 C CA . GLN A 1 87 ? -0.255 5.961 -13.780 1.00 98.75 87 GLN A CA 1
ATOM 654 C C . GLN A 1 87 ? -0.504 4.443 -13.777 1.00 98.75 87 GLN A C 1
ATOM 656 O O . GLN A 1 87 ? -1.648 4.012 -13.886 1.00 98.75 87 GLN A O 1
ATOM 661 N N . LEU A 1 88 ? 0.558 3.636 -13.662 1.00 98.88 88 LEU A N 1
ATOM 662 C CA . LEU A 1 88 ? 0.468 2.178 -13.728 1.00 98.88 88 LEU A CA 1
ATOM 663 C C . LEU A 1 88 ? -0.342 1.637 -12.547 1.00 98.88 88 LEU A C 1
ATOM 665 O O . LEU A 1 88 ? -0.003 1.908 -11.393 1.00 98.88 88 LEU A O 1
ATOM 669 N N . THR A 1 89 ? -1.373 0.845 -12.831 1.00 98.56 89 THR A N 1
ATOM 670 C CA . THR A 1 89 ? -2.138 0.097 -11.813 1.00 98.56 89 THR A CA 1
ATOM 671 C C . THR A 1 89 ? -1.620 -1.328 -11.628 1.00 98.56 89 THR A C 1
ATOM 673 O O . THR A 1 89 ? -1.804 -1.931 -10.573 1.00 98.56 89 THR A O 1
ATOM 676 N N . GLU A 1 90 ? -0.938 -1.855 -12.644 1.00 98.44 90 GLU A N 1
ATOM 677 C CA . GLU A 1 90 ? -0.276 -3.155 -12.640 1.00 98.44 90 GLU A CA 1
ATOM 678 C C . GLU A 1 90 ? 1.093 -3.060 -13.320 1.00 98.44 90 GLU A C 1
ATOM 680 O O . GLU A 1 90 ? 1.318 -2.222 -14.197 1.00 98.44 90 GLU A O 1
ATOM 685 N N . LEU A 1 91 ? 2.015 -3.922 -12.901 1.00 98.75 91 LEU A N 1
ATOM 686 C CA . LEU A 1 91 ? 3.313 -4.089 -13.537 1.00 98.75 91 LEU A CA 1
ATOM 687 C C . LEU A 1 91 ? 3.720 -5.556 -13.427 1.00 98.75 91 LEU A C 1
ATOM 689 O O . LEU A 1 91 ? 3.928 -6.066 -12.326 1.00 98.75 91 LEU A O 1
ATOM 693 N N . ASP A 1 92 ? 3.835 -6.217 -14.574 1.00 98.56 92 ASP A N 1
ATOM 694 C CA . ASP A 1 92 ? 4.266 -7.607 -14.661 1.00 98.56 92 ASP A CA 1
ATOM 695 C C . ASP A 1 92 ? 5.732 -7.676 -15.090 1.00 98.56 92 ASP A C 1
ATOM 697 O O . ASP A 1 92 ? 6.098 -7.189 -16.159 1.00 98.56 92 ASP A O 1
ATOM 701 N N . VAL A 1 93 ? 6.569 -8.260 -14.234 1.00 98.38 93 VAL A N 1
ATOM 702 C CA . VAL A 1 93 ? 8.014 -8.430 -14.458 1.00 98.38 93 VAL A CA 1
ATOM 703 C C . VAL A 1 93 ? 8.439 -9.898 -14.389 1.00 98.38 93 VAL A C 1
ATOM 705 O O . VAL A 1 93 ? 9.629 -10.185 -14.274 1.00 98.38 93 VAL A O 1
ATOM 708 N N . ARG A 1 94 ? 7.491 -10.845 -14.464 1.00 96.81 94 ARG A N 1
ATOM 709 C CA . ARG A 1 94 ? 7.776 -12.281 -14.277 1.00 96.81 94 ARG A CA 1
ATOM 710 C C . ARG A 1 94 ? 8.792 -12.840 -15.275 1.00 96.81 94 ARG A C 1
ATOM 712 O O . ARG A 1 94 ? 9.567 -13.723 -14.925 1.00 96.81 94 ARG A O 1
ATOM 719 N N . ASP A 1 95 ? 8.792 -12.315 -16.501 1.00 96.44 95 ASP A N 1
ATOM 720 C CA . ASP A 1 95 ? 9.677 -12.766 -17.577 1.00 96.44 95 ASP A CA 1
ATOM 721 C C . ASP A 1 95 ? 11.025 -12.013 -17.583 1.00 96.44 95 ASP A C 1
ATOM 723 O O . ASP A 1 95 ? 11.908 -12.329 -18.377 1.00 96.44 95 ASP A O 1
ATOM 727 N N . CYS A 1 96 ? 11.232 -11.066 -16.658 1.00 97.50 96 CYS A N 1
ATOM 728 C CA . CYS A 1 96 ? 12.482 -10.325 -16.467 1.00 97.50 96 CYS A CA 1
ATOM 729 C C . CYS A 1 96 ? 13.313 -10.927 -15.313 1.00 97.50 96 CYS A C 1
ATOM 731 O O . CYS A 1 96 ? 13.612 -10.260 -14.320 1.00 97.50 96 CYS A O 1
ATOM 733 N N . ALA A 1 97 ? 13.672 -12.211 -15.408 1.00 96.56 97 ALA A N 1
ATOM 734 C CA . ALA A 1 97 ? 14.335 -12.946 -14.320 1.00 96.56 97 ALA A CA 1
ATOM 735 C C . ALA A 1 97 ? 15.726 -12.390 -13.935 1.00 96.56 97 ALA A C 1
ATOM 737 O O . ALA A 1 97 ? 16.133 -12.474 -12.772 1.00 96.56 97 ALA A O 1
ATOM 738 N N . ASP A 1 98 ? 16.433 -11.786 -14.897 1.00 97.94 98 ASP A N 1
ATOM 739 C CA . ASP A 1 98 ? 17.769 -11.200 -14.713 1.00 97.94 98 ASP A CA 1
ATOM 740 C C . ASP A 1 98 ? 17.735 -9.724 -14.262 1.00 97.94 98 ASP A C 1
ATOM 742 O O . ASP A 1 98 ? 18.782 -9.077 -14.159 1.00 97.94 98 ASP A O 1
ATOM 746 N N . LEU A 1 99 ? 16.550 -9.175 -13.962 1.00 98.69 99 LEU A N 1
ATOM 747 C CA . LEU A 1 99 ? 16.382 -7.776 -13.574 1.00 98.69 99 LEU A CA 1
ATOM 748 C C . LEU A 1 99 ? 17.199 -7.449 -12.313 1.00 98.69 99 LEU A C 1
ATOM 750 O O . LEU A 1 99 ? 17.010 -8.037 -11.250 1.00 98.69 99 LEU A O 1
ATOM 754 N N . LEU A 1 100 ? 18.099 -6.470 -12.425 1.00 98.88 100 LEU A N 1
ATOM 755 C CA . LEU A 1 100 ? 18.983 -6.020 -11.345 1.00 98.88 100 LEU A CA 1
ATOM 756 C C . LEU A 1 100 ? 18.427 -4.791 -10.623 1.00 98.88 100 LEU A C 1
ATOM 758 O O . LEU A 1 100 ? 18.641 -4.629 -9.417 1.00 98.88 100 LEU A O 1
ATOM 762 N N . ARG A 1 101 ? 17.746 -3.905 -11.362 1.00 98.94 101 ARG A N 1
ATOM 763 C CA . ARG A 1 101 ? 17.210 -2.636 -10.854 1.00 98.94 101 ARG A CA 1
ATOM 764 C C . ARG A 1 101 ? 15.786 -2.421 -11.340 1.00 98.94 101 ARG A C 1
ATOM 766 O O . ARG A 1 101 ? 15.551 -2.346 -12.546 1.00 98.94 101 ARG A O 1
ATOM 773 N N . LEU A 1 102 ? 14.872 -2.243 -10.392 1.00 98.94 102 LEU A N 1
ATOM 774 C CA . LEU A 1 102 ? 13.484 -1.892 -10.658 1.00 98.94 102 LEU A CA 1
ATOM 775 C C . LEU A 1 102 ? 13.110 -0.616 -9.907 1.00 98.94 102 LEU A C 1
ATOM 777 O O . LEU A 1 102 ? 13.105 -0.594 -8.677 1.00 98.94 102 LEU A O 1
ATOM 781 N N . SER A 1 103 ? 12.736 0.422 -10.653 1.00 98.94 103 SER A N 1
ATOM 782 C CA . SER A 1 103 ? 12.178 1.658 -10.108 1.00 98.94 103 SER A CA 1
ATOM 783 C C . SER A 1 103 ? 10.801 1.933 -10.696 1.00 98.94 103 SER A C 1
ATOM 785 O O . SER A 1 103 ? 10.682 2.426 -11.820 1.00 98.94 103 SER A O 1
ATOM 787 N N . CYS A 1 104 ? 9.772 1.651 -9.901 1.00 98.88 104 CYS A N 1
ATOM 788 C CA . CYS A 1 104 ? 8.354 1.802 -10.237 1.00 98.88 104 CYS A CA 1
ATOM 789 C C . CYS A 1 104 ? 7.608 2.723 -9.253 1.00 98.88 104 CYS A C 1
ATOM 791 O O . CYS A 1 104 ? 6.379 2.704 -9.182 1.00 98.88 104 CYS A O 1
ATOM 793 N N . PHE A 1 105 ? 8.339 3.532 -8.483 1.00 98.94 105 PHE A N 1
ATOM 794 C CA . PHE A 1 105 ? 7.754 4.433 -7.493 1.00 98.94 105 PHE A CA 1
ATOM 795 C C . PHE A 1 105 ? 6.831 5.497 -8.107 1.00 98.94 105 PHE A C 1
ATOM 797 O O . PHE A 1 105 ? 6.956 5.825 -9.288 1.00 98.94 105 PHE A O 1
ATOM 804 N N . SER A 1 106 ? 5.936 6.072 -7.300 1.00 98.81 106 SER A N 1
ATOM 805 C CA . SER A 1 106 ? 4.945 7.065 -7.753 1.00 98.81 106 SER A CA 1
ATOM 806 C C . SER A 1 106 ? 4.091 6.543 -8.913 1.00 98.81 106 SER A C 1
ATOM 808 O O . SER A 1 106 ? 4.061 7.122 -10.002 1.00 98.81 106 SER A O 1
ATOM 810 N N . ASN A 1 107 ? 3.433 5.416 -8.669 1.00 98.94 107 ASN A N 1
ATOM 811 C CA . ASN A 1 107 ? 2.420 4.817 -9.534 1.00 98.94 107 ASN A CA 1
ATOM 812 C C . ASN A 1 107 ? 1.171 4.504 -8.684 1.00 98.94 107 ASN A C 1
ATOM 814 O O . ASN A 1 107 ? 0.982 5.063 -7.601 1.00 98.94 107 ASN A O 1
ATOM 818 N N . GLN A 1 108 ? 0.273 3.662 -9.187 1.00 98.75 108 GLN A N 1
ATOM 819 C CA . GLN A 1 108 ? -0.965 3.257 -8.521 1.00 98.75 108 GLN A CA 1
ATOM 820 C C . GLN A 1 108 ? -1.004 1.736 -8.306 1.00 98.75 108 GLN A C 1
ATOM 822 O O . GLN A 1 108 ? -2.077 1.142 -8.316 1.00 98.75 108 GLN A O 1
ATOM 827 N N . LEU A 1 109 ? 0.162 1.101 -8.133 1.00 98.88 109 LEU A N 1
ATOM 828 C CA . LEU A 1 109 ? 0.263 -0.350 -7.992 1.00 98.88 109 LEU A CA 1
ATOM 829 C C . LEU A 1 109 ? -0.375 -0.807 -6.677 1.00 98.88 109 LEU A C 1
ATOM 831 O O . LEU A 1 109 ? 0.076 -0.412 -5.602 1.00 98.88 109 LEU A O 1
ATOM 835 N N . GLU A 1 110 ? -1.386 -1.670 -6.762 1.00 98.25 110 GLU A N 1
ATOM 836 C CA . GLU A 1 110 ? -1.998 -2.338 -5.599 1.00 98.25 110 GLU A CA 1
ATOM 837 C C . GLU A 1 110 ? -1.239 -3.616 -5.206 1.00 98.25 110 GLU A C 1
ATOM 839 O O . GLU A 1 110 ? -1.248 -4.046 -4.052 1.00 98.25 110 GLU A O 1
ATOM 844 N N . SER A 1 111 ? -0.540 -4.220 -6.168 1.00 98.38 111 SER A N 1
ATOM 845 C CA . SER A 1 111 ? 0.312 -5.388 -5.961 1.00 98.38 111 SER A CA 1
ATOM 846 C C . SER A 1 111 ? 1.547 -5.319 -6.853 1.00 98.38 111 SER A C 1
ATOM 848 O O . SER A 1 111 ? 1.534 -4.681 -7.907 1.00 98.38 111 SER A O 1
ATOM 850 N N . LEU A 1 112 ? 2.621 -5.969 -6.413 1.00 98.69 112 LEU A N 1
ATOM 851 C CA . LEU A 1 112 ? 3.858 -6.094 -7.168 1.00 98.69 112 LEU A CA 1
ATOM 852 C C . LEU A 1 112 ? 4.478 -7.456 -6.860 1.00 98.69 112 LEU A C 1
ATOM 854 O O . LEU A 1 112 ? 4.919 -7.698 -5.735 1.00 98.69 112 LEU A O 1
ATOM 858 N N . ASP A 1 113 ? 4.502 -8.333 -7.861 1.00 98.44 113 ASP A N 1
ATOM 859 C CA . ASP A 1 113 ? 5.182 -9.620 -7.766 1.00 98.44 113 ASP A CA 1
ATOM 860 C C . ASP A 1 113 ? 6.577 -9.521 -8.387 1.00 98.44 113 ASP A C 1
ATOM 862 O O . ASP A 1 113 ? 6.740 -9.183 -9.557 1.00 98.44 113 ASP A O 1
ATOM 866 N N . VAL A 1 114 ? 7.586 -9.802 -7.570 1.00 98.31 114 VAL A N 1
ATOM 867 C CA . VAL A 1 114 ? 9.005 -9.795 -7.943 1.00 98.31 114 VAL A CA 1
ATOM 868 C C . VAL A 1 114 ? 9.655 -11.151 -7.668 1.00 98.31 114 VAL A C 1
ATOM 870 O O . VAL A 1 114 ? 10.878 -11.242 -7.666 1.00 98.31 114 VAL A O 1
ATOM 873 N N . SER A 1 115 ? 8.878 -12.215 -7.420 1.00 97.25 115 SER A N 1
ATOM 874 C CA . SER A 1 115 ? 9.419 -13.513 -6.990 1.00 97.25 115 SER A CA 1
ATOM 875 C C . SER A 1 115 ? 10.414 -14.122 -7.977 1.00 97.25 115 SER A C 1
ATOM 877 O O . SER A 1 115 ? 11.371 -14.770 -7.553 1.00 97.25 115 SER A O 1
ATOM 879 N N . GLU A 1 116 ? 10.206 -13.894 -9.275 1.00 96.88 116 GLU A N 1
ATOM 880 C CA . GLU A 1 116 ? 11.062 -14.412 -10.347 1.00 96.88 116 GLU A CA 1
ATOM 881 C C . GLU A 1 116 ? 12.316 -13.552 -10.582 1.00 96.88 116 GLU A C 1
ATOM 883 O O . GLU A 1 116 ? 13.316 -14.047 -11.103 1.00 96.88 116 GLU A O 1
ATOM 888 N N . CYS A 1 117 ? 12.331 -12.295 -10.125 1.00 97.69 117 CYS A N 1
ATOM 889 C CA . CYS A 1 117 ? 13.460 -11.369 -10.267 1.00 97.69 117 CYS A CA 1
ATOM 890 C C . CYS A 1 117 ? 14.561 -11.643 -9.225 1.00 97.69 117 CYS A C 1
ATOM 892 O O . CYS A 1 117 ? 15.005 -10.749 -8.511 1.00 97.69 117 CYS A O 1
ATOM 894 N N . THR A 1 118 ? 15.016 -12.889 -9.088 1.00 96.62 118 THR A N 1
ATOM 895 C CA . THR A 1 118 ? 15.935 -13.312 -8.008 1.00 96.62 118 THR A CA 1
ATOM 896 C C . THR A 1 118 ? 17.305 -12.611 -8.021 1.00 96.62 118 THR A C 1
ATOM 898 O O . THR A 1 118 ? 18.008 -12.600 -7.004 1.00 96.62 118 THR A O 1
ATOM 901 N N . ALA A 1 119 ? 17.678 -11.995 -9.149 1.00 98.06 119 ALA A N 1
ATOM 902 C CA . ALA A 1 119 ? 18.892 -11.199 -9.306 1.00 98.06 119 ALA A CA 1
ATOM 903 C C . ALA A 1 119 ? 18.769 -9.750 -8.785 1.00 98.06 119 ALA A C 1
ATOM 905 O O . ALA A 1 119 ? 19.777 -9.042 -8.748 1.00 98.06 119 ALA A O 1
ATOM 906 N N . LEU A 1 120 ? 17.575 -9.312 -8.364 1.00 98.62 120 LEU A N 1
ATOM 907 C CA . LEU A 1 120 ? 17.299 -7.921 -8.012 1.00 98.62 120 LEU A CA 1
ATOM 908 C C . LEU A 1 120 ? 18.190 -7.435 -6.861 1.00 98.62 120 LEU A C 1
ATOM 910 O O . LEU A 1 120 ? 18.240 -8.035 -5.787 1.00 98.62 120 LEU A O 1
ATOM 914 N N . VAL A 1 121 ? 18.878 -6.318 -7.097 1.00 98.75 121 VAL A N 1
ATOM 915 C CA . VAL A 1 121 ? 19.772 -5.651 -6.134 1.00 98.75 121 VAL A CA 1
ATOM 916 C C . VAL A 1 121 ? 19.108 -4.407 -5.550 1.00 98.75 121 VAL A C 1
ATOM 918 O O . VAL A 1 121 ? 19.288 -4.098 -4.370 1.00 98.75 121 VAL A O 1
ATOM 921 N N . THR A 1 122 ? 18.322 -3.704 -6.366 1.00 98.88 122 THR A N 1
ATOM 922 C CA . THR A 1 122 ? 17.659 -2.453 -5.992 1.00 98.88 122 THR A CA 1
ATOM 923 C C . THR A 1 122 ? 16.191 -2.481 -6.402 1.00 98.88 122 THR A C 1
ATOM 925 O O . THR A 1 122 ? 15.883 -2.636 -7.586 1.00 98.88 122 THR A O 1
ATOM 928 N N . LEU A 1 123 ? 15.305 -2.262 -5.429 1.00 98.88 123 LEU A N 1
ATOM 929 C CA . LEU A 1 123 ? 13.865 -2.124 -5.629 1.00 98.88 123 LEU A CA 1
ATOM 930 C C . LEU A 1 123 ? 13.359 -0.799 -5.053 1.00 98.88 123 LEU A C 1
ATOM 932 O O . LEU A 1 123 ? 13.403 -0.579 -3.843 1.00 98.88 123 LEU A O 1
ATOM 936 N N . HIS A 1 124 ? 12.860 0.078 -5.922 1.00 98.94 124 HIS A N 1
ATOM 937 C CA . HIS A 1 124 ? 12.129 1.282 -5.537 1.00 98.94 124 HIS A CA 1
ATOM 938 C C . HIS A 1 124 ? 10.659 1.102 -5.926 1.00 98.94 124 HIS A C 1
ATOM 940 O O . HIS A 1 124 ? 10.296 1.264 -7.094 1.00 98.94 124 HIS A O 1
ATOM 946 N N . CYS A 1 125 ? 9.820 0.774 -4.946 1.00 98.88 125 CYS A N 1
ATOM 947 C CA . CYS A 1 125 ? 8.370 0.621 -5.095 1.00 98.88 125 CYS A CA 1
ATOM 948 C C . CYS A 1 125 ? 7.578 1.567 -4.176 1.00 98.88 125 CYS A C 1
ATOM 950 O O . CYS A 1 125 ? 6.371 1.403 -4.002 1.00 98.88 125 CYS A O 1
ATOM 952 N N . ASN A 1 126 ? 8.243 2.564 -3.588 1.00 98.88 126 ASN A N 1
ATOM 953 C CA . ASN A 1 126 ? 7.618 3.573 -2.739 1.00 98.88 126 ASN A CA 1
ATOM 954 C C . ASN A 1 126 ? 6.539 4.392 -3.473 1.00 98.88 126 ASN A C 1
ATOM 956 O O . ASN A 1 126 ? 6.520 4.432 -4.700 1.00 98.88 126 ASN A O 1
ATOM 960 N N . ALA A 1 127 ? 5.674 5.086 -2.734 1.00 98.81 127 ALA A N 1
ATOM 961 C CA . ALA A 1 127 ? 4.596 5.908 -3.301 1.00 98.81 127 ALA A CA 1
ATOM 962 C C . ALA A 1 127 ? 3.699 5.110 -4.274 1.00 98.81 127 ALA A C 1
ATOM 964 O O . ALA A 1 127 ? 3.549 5.459 -5.445 1.00 98.81 127 ALA A O 1
ATOM 965 N N . ASN A 1 128 ? 3.151 4.002 -3.778 1.00 98.94 128 ASN A N 1
ATOM 966 C CA . ASN A 1 128 ? 2.185 3.136 -4.457 1.00 98.94 128 ASN A CA 1
ATOM 967 C C . ASN A 1 128 ? 1.056 2.779 -3.466 1.00 98.94 128 ASN A C 1
ATOM 969 O O . ASN A 1 128 ? 0.865 3.452 -2.453 1.00 98.94 128 ASN A O 1
ATOM 973 N N . GLN A 1 129 ? 0.260 1.754 -3.761 1.00 98.69 129 GLN A N 1
ATOM 974 C CA . GLN A 1 129 ? -0.864 1.302 -2.936 1.00 98.69 129 GLN A CA 1
ATOM 975 C C . GLN A 1 129 ? -0.669 -0.148 -2.467 1.00 98.69 129 GLN A C 1
ATOM 977 O O . GLN A 1 129 ? -1.641 -0.859 -2.233 1.00 98.69 129 GLN A O 1
ATOM 982 N N . LEU A 1 130 ? 0.585 -0.596 -2.334 1.00 98.81 130 LEU A N 1
ATOM 983 C CA . LEU A 1 130 ? 0.900 -1.983 -1.996 1.00 98.81 130 LEU A CA 1
ATOM 984 C C . LEU A 1 130 ? 0.413 -2.322 -0.586 1.00 98.81 130 LEU A C 1
ATOM 986 O O . LEU A 1 130 ? 0.815 -1.666 0.375 1.00 98.81 130 LEU A O 1
ATOM 990 N N . THR A 1 131 ? -0.392 -3.377 -0.467 1.00 97.69 131 THR A N 1
ATOM 991 C CA . THR A 1 131 ? -0.864 -3.924 0.822 1.00 97.69 131 THR A CA 1
ATOM 992 C C . THR A 1 131 ? -0.070 -5.145 1.282 1.00 97.69 131 THR A C 1
ATOM 994 O O . THR A 1 131 ? -0.380 -5.730 2.308 1.00 97.69 131 THR A O 1
ATOM 997 N N . SER A 1 132 ? 0.882 -5.610 0.473 1.00 97.81 132 SER A N 1
ATOM 998 C CA . SER A 1 132 ? 1.820 -6.678 0.822 1.00 97.81 132 SER A CA 1
ATOM 999 C C . SER A 1 132 ? 3.042 -6.586 -0.086 1.00 97.81 132 SER A C 1
ATOM 1001 O O . SER A 1 132 ? 2.948 -6.087 -1.211 1.00 97.81 132 SER A O 1
ATOM 1003 N N . LEU A 1 133 ? 4.193 -7.064 0.386 1.00 97.81 133 LEU A N 1
ATOM 1004 C CA . LEU A 1 133 ? 5.414 -7.101 -0.411 1.00 97.81 133 LEU A CA 1
ATOM 1005 C C . LEU A 1 133 ? 6.289 -8.290 -0.002 1.00 97.81 133 LEU A C 1
ATOM 1007 O O . LEU A 1 133 ? 6.927 -8.285 1.047 1.00 97.81 133 LEU A O 1
ATOM 1011 N N . ASN A 1 134 ? 6.362 -9.312 -0.854 1.00 97.00 134 ASN A N 1
ATOM 1012 C CA . ASN A 1 134 ? 7.207 -10.473 -0.591 1.00 97.00 134 ASN A CA 1
ATOM 1013 C C . ASN A 1 134 ? 8.564 -10.352 -1.294 1.00 97.00 134 ASN A C 1
ATOM 1015 O O . ASN A 1 134 ? 8.673 -10.573 -2.495 1.00 97.00 134 ASN A O 1
ATOM 1019 N N . VAL A 1 135 ? 9.617 -10.093 -0.517 1.00 97.31 135 VAL A N 1
ATOM 1020 C CA . VAL A 1 135 ? 11.011 -10.058 -1.004 1.00 97.31 135 VAL A CA 1
ATOM 1021 C C . VAL A 1 135 ? 11.871 -11.212 -0.481 1.00 97.31 135 VAL A C 1
ATOM 1023 O O . VAL A 1 135 ? 13.090 -11.203 -0.631 1.00 97.31 135 VAL A O 1
ATOM 1026 N N . SER A 1 136 ? 11.268 -12.226 0.145 1.00 94.62 136 SER A N 1
ATOM 1027 C CA . SER A 1 136 ? 12.015 -13.302 0.821 1.00 94.62 136 SER A CA 1
ATOM 1028 C C . SER A 1 136 ? 12.893 -14.149 -0.115 1.00 94.62 136 SER A C 1
ATOM 1030 O O . SER A 1 136 ? 13.893 -14.710 0.332 1.00 94.62 136 SER A O 1
ATOM 1032 N N . GLY A 1 137 ? 12.547 -14.223 -1.405 1.00 94.75 137 GLY A N 1
ATOM 1033 C CA . GLY A 1 137 ? 13.327 -14.915 -2.438 1.00 94.75 137 GLY A CA 1
ATOM 1034 C C . GLY A 1 137 ? 14.464 -14.087 -3.051 1.00 94.75 137 GLY A C 1
ATOM 1035 O O . GLY A 1 137 ? 15.297 -14.641 -3.765 1.00 94.75 137 GLY A O 1
ATOM 1036 N N . LEU A 1 138 ? 14.534 -12.782 -2.770 1.00 97.75 138 LEU A N 1
ATOM 1037 C CA . LEU A 1 138 ? 15.471 -11.856 -3.411 1.00 97.75 138 LEU A CA 1
ATOM 1038 C C . LEU A 1 138 ? 16.824 -11.838 -2.698 1.00 97.75 138 LEU A C 1
ATOM 1040 O O . LEU A 1 138 ? 17.185 -10.870 -2.038 1.00 97.75 138 LEU A O 1
ATOM 1044 N N . THR A 1 139 ? 17.597 -12.918 -2.806 1.00 96.75 139 THR A N 1
ATOM 1045 C CA . THR A 1 139 ? 18.831 -13.110 -2.016 1.00 96.75 139 THR A CA 1
ATOM 1046 C C . THR A 1 139 ? 19.937 -12.084 -2.277 1.00 96.75 139 THR A C 1
ATOM 1048 O O . THR A 1 139 ? 20.853 -11.967 -1.465 1.00 96.75 139 THR A O 1
ATOM 1051 N N . SER A 1 140 ? 19.862 -11.362 -3.397 1.00 98.00 140 SER A N 1
ATOM 1052 C CA . SER A 1 140 ? 20.813 -10.313 -3.786 1.00 98.00 140 SER A CA 1
ATOM 1053 C C . SER A 1 140 ? 20.347 -8.902 -3.412 1.00 98.00 140 SER A C 1
ATOM 1055 O O . SER A 1 140 ? 21.074 -7.944 -3.672 1.00 98.00 140 SER A O 1
ATOM 1057 N N . LEU A 1 141 ? 19.158 -8.763 -2.810 1.00 98.62 141 LEU A N 1
ATOM 1058 C CA . LEU A 1 141 ? 18.560 -7.464 -2.527 1.00 98.62 141 LEU A CA 1
ATOM 1059 C C . LEU A 1 141 ? 19.375 -6.708 -1.476 1.00 98.62 141 LEU A C 1
ATOM 1061 O O . LEU A 1 141 ? 19.519 -7.146 -0.331 1.00 98.62 141 LEU A O 1
ATOM 1065 N N . GLU A 1 142 ? 19.883 -5.555 -1.892 1.00 98.31 142 GLU A N 1
ATOM 1066 C CA . GLU A 1 142 ? 20.697 -4.655 -1.083 1.00 98.31 142 GLU A CA 1
ATOM 1067 C C . GLU A 1 142 ? 19.914 -3.396 -0.720 1.00 98.31 142 GLU A C 1
ATOM 1069 O O . GLU A 1 142 ? 19.977 -2.955 0.422 1.00 98.31 142 GLU A O 1
ATOM 1074 N N . ASN A 1 143 ? 19.146 -2.845 -1.664 1.00 98.75 143 ASN A N 1
ATOM 1075 C CA . ASN A 1 143 ? 18.438 -1.585 -1.474 1.00 98.75 143 ASN A CA 1
ATOM 1076 C C . ASN A 1 143 ? 16.931 -1.756 -1.683 1.00 98.75 143 ASN A C 1
ATOM 1078 O O . ASN A 1 143 ? 16.499 -2.189 -2.755 1.00 98.75 143 ASN A O 1
ATOM 1082 N N . LEU A 1 144 ? 16.139 -1.379 -0.677 1.00 98.81 144 LEU A N 1
ATOM 1083 C CA . LEU A 1 144 ? 14.679 -1.440 -0.707 1.00 98.81 144 LEU A CA 1
ATOM 1084 C C . LEU A 1 144 ? 14.068 -0.118 -0.239 1.00 98.81 144 LEU A C 1
ATOM 1086 O O . LEU A 1 144 ? 14.237 0.279 0.913 1.00 98.81 144 LEU A O 1
ATOM 1090 N N . TYR A 1 145 ? 13.294 0.515 -1.117 1.00 98.88 145 TYR A N 1
ATOM 1091 C CA . TYR A 1 145 ? 12.498 1.704 -0.816 1.00 98.88 145 TYR A CA 1
ATOM 1092 C C . TYR A 1 145 ? 11.031 1.364 -1.045 1.00 98.88 145 TYR A C 1
ATOM 1094 O O . TYR A 1 145 ? 10.595 1.184 -2.184 1.00 98.88 145 TYR A O 1
ATOM 1102 N N . CYS A 1 146 ? 10.284 1.244 0.046 1.00 98.81 146 CYS A N 1
ATOM 1103 C CA . CYS A 1 146 ? 8.888 0.810 0.054 1.00 98.81 146 CYS A CA 1
ATOM 1104 C C . CYS A 1 146 ? 7.985 1.713 0.908 1.00 98.81 146 CYS A C 1
ATOM 1106 O O . CYS A 1 146 ? 6.826 1.371 1.135 1.00 98.81 146 CYS A O 1
ATOM 1108 N N . GLN A 1 147 ? 8.485 2.870 1.358 1.00 98.81 147 GLN A N 1
ATOM 1109 C CA . GLN A 1 147 ? 7.683 3.882 2.048 1.00 98.81 147 GLN A CA 1
ATOM 1110 C C . GLN A 1 147 ? 6.519 4.400 1.190 1.00 98.81 147 GLN A C 1
ATOM 1112 O O . GLN A 1 147 ? 6.507 4.234 -0.024 1.00 98.81 147 GLN A O 1
ATOM 1117 N N . GLU A 1 148 ? 5.560 5.084 1.805 1.00 98.75 148 GLU A N 1
ATOM 1118 C CA . GLU A 1 148 ? 4.384 5.648 1.134 1.00 98.75 148 GLU A CA 1
ATOM 1119 C C . GLU A 1 148 ? 3.574 4.567 0.388 1.00 98.75 148 GLU A C 1
ATOM 1121 O O . GLU A 1 148 ? 3.166 4.754 -0.753 1.00 98.75 148 GLU A O 1
ATOM 1126 N N . ASN A 1 149 ? 3.375 3.416 1.036 1.00 98.88 149 ASN A N 1
ATOM 1127 C CA . ASN A 1 149 ? 2.472 2.342 0.617 1.00 98.88 149 ASN A CA 1
ATOM 1128 C C . ASN A 1 149 ? 1.420 2.085 1.714 1.00 98.88 149 ASN A C 1
ATOM 1130 O O . ASN A 1 149 ? 1.205 2.929 2.586 1.00 98.88 149 ASN A O 1
ATOM 1134 N N . GLN A 1 150 ? 0.751 0.933 1.667 1.00 98.50 150 GLN A N 1
ATOM 1135 C CA . GLN A 1 150 ? -0.199 0.447 2.671 1.00 98.50 150 GLN A CA 1
ATOM 1136 C C . GLN A 1 150 ? 0.338 -0.815 3.375 1.00 98.50 150 GLN A C 1
ATOM 1138 O O . GLN A 1 150 ? -0.438 -1.690 3.754 1.00 98.50 150 GLN A O 1
ATOM 1143 N N . LEU A 1 151 ? 1.665 -0.928 3.514 1.00 98.56 151 LEU A N 1
ATOM 1144 C CA . LEU A 1 151 ? 2.321 -2.075 4.150 1.00 98.56 151 LEU A CA 1
ATOM 1145 C C . LEU A 1 151 ? 2.224 -1.963 5.676 1.00 98.56 151 LEU A C 1
ATOM 1147 O O . LEU A 1 151 ? 2.478 -0.893 6.238 1.00 98.56 151 LEU A O 1
ATOM 1151 N N . THR A 1 152 ? 1.911 -3.065 6.356 1.00 98.19 152 THR A N 1
ATOM 1152 C CA . THR A 1 152 ? 1.963 -3.137 7.822 1.00 98.19 152 THR A CA 1
ATOM 1153 C C . THR A 1 152 ? 3.351 -3.553 8.318 1.00 98.19 152 THR A C 1
ATOM 1155 O O . THR A 1 152 ? 4.269 -3.783 7.530 1.00 98.19 152 THR A O 1
ATOM 1158 N N . LEU A 1 153 ? 3.546 -3.655 9.640 1.00 98.12 153 LEU A N 1
ATOM 1159 C CA . LEU A 1 153 ? 4.816 -4.150 10.181 1.00 98.12 153 LEU A CA 1
ATOM 1160 C C . LEU A 1 153 ? 5.040 -5.605 9.741 1.00 98.12 153 LEU A C 1
ATOM 1162 O O . LEU A 1 153 ? 6.169 -5.982 9.435 1.00 98.12 153 LEU A O 1
ATOM 1166 N N . ALA A 1 154 ? 3.978 -6.413 9.690 1.00 97.00 154 ALA A N 1
ATOM 1167 C CA . ALA A 1 154 ? 4.032 -7.815 9.286 1.00 97.00 154 ALA A CA 1
ATOM 1168 C C . ALA A 1 154 ? 4.392 -8.030 7.802 1.00 97.00 154 ALA A C 1
ATOM 1170 O O . ALA A 1 154 ? 4.974 -9.067 7.473 1.00 97.00 154 ALA A O 1
ATOM 1171 N N . ASP A 1 155 ? 4.087 -7.068 6.927 1.00 97.69 155 ASP A N 1
ATOM 1172 C CA . ASP A 1 155 ? 4.422 -7.134 5.496 1.00 97.69 155 ASP A CA 1
ATOM 1173 C C . ASP A 1 155 ? 5.889 -6.796 5.206 1.00 97.69 155 ASP A C 1
ATOM 1175 O O . ASP A 1 155 ? 6.425 -7.143 4.151 1.00 97.69 155 ASP A O 1
ATOM 1179 N N . LEU A 1 156 ? 6.552 -6.100 6.130 1.00 97.75 156 LEU A N 1
ATOM 1180 C CA . LEU A 1 156 ? 7.921 -5.641 5.962 1.00 97.75 156 LEU A CA 1
ATOM 1181 C C . LEU A 1 156 ? 8.927 -6.755 6.305 1.00 97.75 156 LEU A C 1
ATOM 1183 O O . LEU A 1 156 ? 8.832 -7.391 7.361 1.00 97.75 156 LEU A O 1
ATOM 1187 N N . PRO A 1 157 ? 9.970 -6.982 5.481 1.00 95.81 157 PRO A N 1
ATOM 1188 C CA . PRO A 1 157 ? 11.058 -7.871 5.866 1.00 95.81 157 PRO A CA 1
ATOM 1189 C C . PRO A 1 157 ? 11.798 -7.296 7.089 1.00 95.81 157 PRO A C 1
ATOM 1191 O O . PRO A 1 157 ? 12.167 -6.119 7.081 1.00 95.81 157 PRO A O 1
ATOM 1194 N N . PRO A 1 158 ? 12.089 -8.103 8.130 1.00 95.00 158 PRO A N 1
ATOM 1195 C CA . PRO A 1 158 ? 12.774 -7.622 9.336 1.00 95.00 158 PRO A CA 1
ATOM 1196 C C . PRO A 1 158 ? 14.238 -7.229 9.084 1.00 95.00 158 PRO A C 1
ATOM 1198 O O . PRO A 1 158 ? 14.848 -6.532 9.891 1.00 95.00 158 PRO A O 1
ATOM 1201 N N . SER A 1 159 ? 14.823 -7.708 7.985 1.00 94.69 159 SER A N 1
ATOM 1202 C CA . SER A 1 159 ? 16.168 -7.364 7.528 1.00 94.69 159 SER A CA 1
ATOM 1203 C C . SER A 1 159 ? 16.319 -7.697 6.048 1.00 94.69 159 SER A C 1
ATOM 1205 O O . SER A 1 159 ? 15.732 -8.676 5.581 1.00 94.69 159 SER A O 1
ATOM 1207 N N . LEU A 1 160 ? 17.169 -6.954 5.342 1.00 96.25 160 LEU A N 1
ATOM 1208 C CA . LEU A 1 160 ? 17.575 -7.298 3.980 1.00 96.25 160 LEU A CA 1
ATOM 1209 C C . LEU A 1 160 ? 18.647 -8.405 3.979 1.00 96.25 160 LEU A C 1
ATOM 1211 O O . LEU A 1 160 ? 19.423 -8.507 4.936 1.00 96.25 160 LEU A O 1
ATOM 1215 N N . PRO A 1 161 ? 18.702 -9.245 2.929 1.00 95.81 161 PRO A N 1
ATOM 1216 C CA . PRO A 1 161 ? 19.660 -10.346 2.851 1.00 95.81 161 PRO A CA 1
ATOM 1217 C C . PRO A 1 161 ? 21.106 -9.867 2.676 1.00 95.81 161 PRO A C 1
ATOM 1219 O O . PRO A 1 161 ? 22.023 -10.513 3.190 1.00 95.81 161 PRO A O 1
ATOM 1222 N N . VAL A 1 162 ? 21.320 -8.735 1.997 1.00 96.56 162 VAL A N 1
ATOM 1223 C CA . VAL A 1 162 ? 22.643 -8.120 1.845 1.00 96.56 162 VAL A CA 1
ATOM 1224 C C . VAL A 1 162 ? 22.809 -6.983 2.866 1.00 96.56 162 VAL A C 1
ATOM 1226 O O . VAL A 1 162 ? 22.037 -6.025 2.852 1.00 96.56 162 VAL A O 1
ATOM 1229 N N . PRO A 1 163 ? 23.800 -7.051 3.777 1.00 92.62 163 PRO A N 1
ATOM 1230 C CA . PRO A 1 163 ? 24.019 -6.005 4.770 1.00 92.62 163 PRO A CA 1
ATOM 1231 C C . PRO A 1 163 ? 24.689 -4.769 4.159 1.00 92.62 163 PRO A C 1
ATOM 1233 O O . PRO A 1 163 ? 25.559 -4.884 3.300 1.00 92.62 163 PRO A O 1
ATOM 1236 N N . GLY A 1 164 ? 24.372 -3.592 4.702 1.00 92.00 164 GLY A N 1
ATOM 1237 C CA . GLY A 1 164 ? 25.037 -2.330 4.355 1.00 92.00 164 GLY A CA 1
ATOM 1238 C C . GLY A 1 164 ? 24.354 -1.511 3.261 1.00 92.00 164 GLY A C 1
ATOM 1239 O O . GLY A 1 164 ? 24.790 -0.387 3.027 1.00 92.00 164 GLY A O 1
ATOM 1240 N N . GLY A 1 165 ? 23.295 -2.038 2.647 1.00 93.94 165 GLY A N 1
ATOM 1241 C CA . GLY A 1 165 ? 22.435 -1.272 1.752 1.00 93.94 165 GLY A CA 1
ATOM 1242 C C . GLY A 1 165 ? 21.389 -0.427 2.479 1.00 93.94 165 GLY A C 1
ATOM 1243 O O . GLY A 1 165 ? 21.294 -0.430 3.712 1.00 93.94 165 GLY A O 1
ATOM 1244 N N . GLU A 1 166 ? 20.613 0.320 1.700 1.00 97.31 166 GLU A N 1
ATOM 1245 C CA . GLU A 1 166 ? 19.582 1.226 2.200 1.00 97.31 166 GLU A CA 1
ATOM 1246 C C . GLU A 1 166 ? 18.220 0.532 2.295 1.00 97.31 166 GLU A C 1
ATOM 1248 O O . GLU A 1 166 ? 17.735 -0.068 1.338 1.00 97.31 166 GLU A O 1
ATOM 1253 N N . TYR A 1 167 ? 17.571 0.650 3.454 1.00 97.88 167 TYR A N 1
ATOM 1254 C CA . TYR A 1 167 ? 16.217 0.152 3.666 1.00 97.88 167 TYR A CA 1
ATOM 1255 C C . TYR A 1 167 ? 15.325 1.274 4.194 1.00 97.88 167 TYR A C 1
ATOM 1257 O O . TYR A 1 167 ? 15.435 1.671 5.354 1.00 97.88 167 TYR A O 1
ATOM 1265 N N . VAL A 1 168 ? 14.450 1.788 3.331 1.00 98.69 168 VAL A N 1
ATOM 1266 C CA . VAL A 1 168 ? 13.513 2.870 3.644 1.00 98.69 168 VAL A CA 1
ATOM 1267 C C . VAL A 1 168 ? 12.089 2.330 3.559 1.00 98.69 168 VAL A C 1
ATOM 1269 O O . VAL A 1 168 ? 11.615 1.921 2.501 1.00 98.69 168 VAL A O 1
ATOM 1272 N N . TYR A 1 169 ? 11.412 2.310 4.702 1.00 98.50 169 TYR A N 1
ATOM 1273 C CA . TYR A 1 169 ? 10.088 1.702 4.864 1.00 98.50 169 TYR A CA 1
ATOM 1274 C C . TYR A 1 169 ? 9.067 2.637 5.525 1.00 98.50 169 TYR A C 1
ATOM 1276 O O . TYR A 1 169 ? 7.904 2.269 5.641 1.00 98.50 169 TYR A O 1
ATOM 1284 N N . ALA A 1 170 ? 9.470 3.837 5.955 1.00 98.19 170 ALA A N 1
ATOM 1285 C CA . ALA A 1 170 ? 8.605 4.805 6.626 1.00 98.19 170 ALA A CA 1
ATOM 1286 C C . ALA A 1 170 ? 8.484 6.110 5.816 1.00 98.19 170 ALA A C 1
ATOM 1288 O O . ALA A 1 170 ? 9.487 6.557 5.249 1.00 98.19 170 ALA A O 1
ATOM 1289 N N . PRO A 1 171 ? 7.301 6.757 5.784 1.00 98.56 171 PRO A N 1
ATOM 1290 C CA . PRO A 1 171 ? 6.047 6.359 6.443 1.00 98.56 171 PRO A CA 1
ATOM 1291 C C . PRO A 1 171 ? 5.279 5.262 5.680 1.00 98.56 171 PRO A C 1
ATOM 1293 O O . PRO A 1 171 ? 5.618 4.950 4.546 1.00 98.56 171 PRO A O 1
ATOM 1296 N N . GLN A 1 172 ? 4.225 4.716 6.288 1.00 98.75 172 GLN A N 1
ATOM 1297 C CA . GLN A 1 172 ? 3.193 3.890 5.637 1.00 98.75 172 GLN A CA 1
ATOM 1298 C C . GLN A 1 1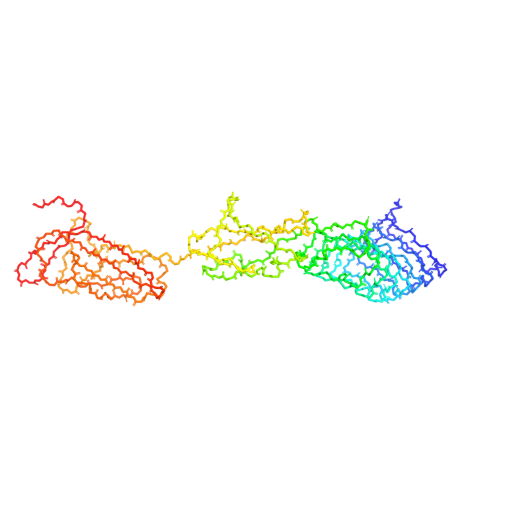72 ? 1.817 4.512 5.897 1.00 98.75 172 GLN A C 1
ATOM 1300 O O . GLN A 1 172 ? 1.680 5.339 6.802 1.00 98.75 172 GLN A O 1
ATOM 1305 N N . ALA A 1 173 ? 0.816 4.146 5.098 1.00 98.25 173 ALA A N 1
ATOM 1306 C CA . ALA A 1 173 ? -0.559 4.576 5.306 1.00 98.25 173 ALA A CA 1
ATOM 1307 C C . ALA A 1 173 ? -1.146 4.008 6.608 1.00 98.25 173 ALA A C 1
ATOM 1309 O O . ALA A 1 173 ? -0.758 2.938 7.081 1.00 98.25 173 ALA A O 1
ATOM 1310 N N . ASP A 1 174 ? -2.117 4.729 7.163 1.00 97.88 174 ASP A N 1
ATOM 1311 C CA . ASP A 1 174 ? -2.827 4.306 8.363 1.00 97.88 174 ASP A CA 1
ATOM 1312 C C . ASP A 1 174 ? -3.646 3.028 8.097 1.00 97.88 174 ASP A C 1
ATOM 1314 O O . ASP A 1 174 ? -4.396 2.943 7.122 1.00 97.88 174 ASP A O 1
ATOM 1318 N N . ILE A 1 175 ? -3.564 2.049 9.002 1.00 96.38 175 ILE A N 1
ATOM 1319 C CA . ILE A 1 175 ? -4.337 0.806 8.931 1.00 96.38 175 ILE A CA 1
ATOM 1320 C C . ILE A 1 175 ? -5.824 1.110 9.118 1.00 96.38 175 ILE A C 1
ATOM 1322 O O . ILE A 1 175 ? -6.245 1.722 10.105 1.00 96.38 175 ILE A O 1
ATOM 1326 N N . VAL A 1 176 ? -6.644 0.619 8.194 1.00 93.38 176 VAL A N 1
ATOM 1327 C CA . VAL A 1 176 ? -8.100 0.705 8.302 1.00 93.38 176 VAL A CA 1
ATOM 1328 C C . VAL A 1 176 ? -8.591 -0.251 9.389 1.00 93.38 176 VAL A C 1
ATOM 1330 O O . VAL A 1 176 ? -8.372 -1.457 9.322 1.00 93.38 176 VAL A O 1
ATOM 1333 N N . ILE A 1 177 ? -9.295 0.293 10.379 1.00 92.50 177 ILE A N 1
ATOM 1334 C CA . ILE A 1 177 ? -9.954 -0.455 11.453 1.00 92.50 177 ILE A CA 1
ATOM 1335 C C . ILE A 1 177 ? -11.413 -0.013 11.565 1.00 92.50 177 ILE A C 1
ATOM 1337 O O . ILE A 1 177 ? -11.750 1.119 11.216 1.00 92.50 177 ILE A O 1
ATOM 1341 N N . GLY A 1 178 ? -12.269 -0.888 12.095 1.00 80.00 178 GLY A N 1
ATOM 1342 C CA . GLY A 1 178 ? -13.692 -0.607 12.284 1.00 80.00 178 GLY A CA 1
ATOM 1343 C C . GLY A 1 178 ? -14.476 -0.523 10.971 1.00 80.00 178 GLY A C 1
ATOM 1344 O O . GLY A 1 178 ? -14.020 -0.010 9.947 1.00 80.00 178 GLY A O 1
ATOM 1345 N N . SER A 1 179 ? -15.705 -1.027 10.984 1.00 76.00 179 SER A N 1
ATOM 1346 C CA . SER A 1 179 ? -16.555 -1.016 9.792 1.00 76.00 179 SER A CA 1
ATOM 1347 C C . SER A 1 179 ? -17.095 0.398 9.540 1.00 76.00 179 SER A C 1
ATOM 1349 O O . SER A 1 179 ? -18.081 0.814 10.142 1.00 76.00 179 SER A O 1
ATOM 1351 N N . GLY A 1 180 ? -16.457 1.159 8.644 1.00 69.56 180 GLY A N 1
ATOM 1352 C CA . GLY A 1 180 ? -16.927 2.494 8.245 1.00 69.56 180 GLY A CA 1
ATOM 1353 C C . GLY A 1 180 ? -16.590 3.619 9.231 1.00 69.56 180 GLY A C 1
ATOM 1354 O O . GLY A 1 180 ? -17.329 4.599 9.311 1.00 69.56 180 GLY A O 1
ATOM 1355 N N . GLY A 1 181 ? -15.491 3.489 9.983 1.00 82.19 181 GLY A N 1
ATOM 1356 C CA . GLY A 1 181 ? -15.017 4.536 10.898 1.00 82.19 181 GLY A CA 1
ATOM 1357 C C . GLY A 1 181 ? -15.729 4.569 12.255 1.00 82.19 181 GLY A C 1
ATOM 1358 O O . GLY A 1 181 ? -15.561 5.523 13.014 1.00 82.19 181 GLY A O 1
ATOM 1359 N N . ILE A 1 182 ? -16.536 3.553 12.565 1.00 84.94 182 ILE A N 1
ATOM 1360 C CA . ILE A 1 182 ? -17.265 3.407 13.828 1.00 84.94 182 ILE A CA 1
ATOM 1361 C C . ILE A 1 182 ? -16.991 2.006 14.379 1.00 84.94 182 ILE A C 1
ATOM 1363 O O . ILE A 1 182 ? -16.920 1.051 13.607 1.00 84.94 182 ILE A O 1
ATOM 1367 N N . ILE A 1 183 ? -16.863 1.892 15.700 1.00 89.62 183 ILE A N 1
ATOM 1368 C CA . ILE A 1 183 ? -16.819 0.609 16.413 1.00 89.62 183 ILE A CA 1
ATOM 1369 C C . ILE A 1 183 ? -17.923 0.564 17.470 1.00 89.62 183 ILE A C 1
ATOM 1371 O O . ILE A 1 183 ? -18.170 1.556 18.160 1.00 89.62 183 ILE A O 1
ATOM 1375 N N . ALA A 1 184 ? -18.621 -0.559 17.599 1.00 86.00 184 ALA A N 1
ATOM 1376 C CA . ALA A 1 184 ? -19.571 -0.762 18.688 1.00 86.00 184 ALA A CA 1
ATOM 1377 C C . ALA A 1 184 ? -18.834 -1.040 20.016 1.00 86.00 184 ALA A C 1
ATOM 1379 O O . ALA A 1 184 ? -17.739 -1.608 20.001 1.00 86.00 184 ALA A O 1
ATOM 1380 N N . PRO A 1 185 ? -19.417 -0.692 21.179 1.00 85.38 185 PRO A N 1
ATOM 1381 C CA . PRO A 1 185 ? -18.890 -1.139 22.463 1.00 85.38 185 PRO A CA 1
ATOM 1382 C C . PRO A 1 185 ? -18.722 -2.664 22.487 1.00 85.38 185 PRO A C 1
ATOM 1384 O O . PRO A 1 185 ? -19.634 -3.406 22.125 1.00 85.38 185 PRO A O 1
ATOM 1387 N N . GLY A 1 186 ? -17.539 -3.131 22.882 1.00 86.56 186 GLY A N 1
ATOM 1388 C CA . GLY A 1 186 ? -17.179 -4.549 22.896 1.00 86.56 186 GLY A CA 1
ATOM 1389 C C . GLY A 1 186 ? -16.816 -5.161 21.535 1.00 86.56 186 GLY A C 1
ATOM 1390 O O . GLY A 1 186 ? -16.431 -6.328 21.510 1.00 86.56 186 GLY A O 1
ATOM 1391 N N . GLU A 1 187 ? -16.897 -4.416 20.426 1.00 90.56 187 GLU A N 1
ATOM 1392 C CA . GLU A 1 187 ? -16.410 -4.878 19.118 1.00 90.56 187 GLU A CA 1
ATOM 1393 C C . GLU A 1 187 ? -14.890 -5.099 19.168 1.00 90.56 187 GLU A C 1
ATOM 1395 O O . GLU A 1 187 ? -14.145 -4.256 19.677 1.00 90.56 187 GLU A O 1
ATOM 1400 N N . GLU A 1 188 ? -14.436 -6.254 18.672 1.00 94.50 188 GLU A N 1
ATOM 1401 C CA . GLU A 1 188 ? -13.015 -6.607 18.634 1.00 94.50 188 GLU A CA 1
ATOM 1402 C C . GLU A 1 188 ? -12.330 -5.933 17.441 1.00 94.50 188 GLU A C 1
ATOM 1404 O O . GLU A 1 188 ? -12.708 -6.141 16.289 1.00 94.50 188 GLU A O 1
ATOM 1409 N N . ILE A 1 189 ? -11.276 -5.171 17.726 1.00 95.38 189 ILE A N 1
ATOM 1410 C CA . ILE A 1 189 ? -10.312 -4.692 16.740 1.00 95.38 189 ILE A CA 1
ATOM 1411 C C . ILE A 1 189 ? -9.137 -5.667 16.738 1.00 95.38 189 ILE A C 1
ATOM 1413 O O . ILE A 1 189 ? -8.423 -5.788 17.738 1.00 95.38 189 ILE A O 1
ATOM 1417 N N . ASP A 1 190 ? -8.946 -6.364 15.619 1.00 96.31 190 ASP A N 1
ATOM 1418 C CA . ASP A 1 190 ? -7.900 -7.372 15.454 1.00 96.31 190 ASP A CA 1
ATOM 1419 C C . ASP A 1 190 ? -6.674 -6.786 14.738 1.00 96.31 190 ASP A C 1
ATOM 1421 O O . ASP A 1 190 ? -6.682 -6.575 13.528 1.00 96.31 190 ASP A O 1
ATOM 1425 N N . LEU A 1 191 ? -5.612 -6.540 15.504 1.00 97.69 191 LEU A N 1
ATOM 1426 C CA . LEU A 1 191 ? -4.274 -6.182 15.027 1.00 97.69 191 LEU A CA 1
ATOM 1427 C C . LEU A 1 191 ? -3.265 -7.286 15.396 1.00 97.69 191 LEU A C 1
ATOM 1429 O O . LEU A 1 191 ? -2.085 -7.022 15.630 1.00 97.69 191 LEU A O 1
ATOM 1433 N N . SER A 1 192 ? -3.719 -8.540 15.505 1.00 97.88 192 SER A N 1
ATOM 1434 C CA . SER A 1 192 ? -2.883 -9.656 15.971 1.00 97.88 192 SER A CA 1
ATOM 1435 C C . SER A 1 192 ? -1.725 -9.997 15.035 1.00 97.88 192 SER A C 1
ATOM 1437 O O . SER A 1 192 ? -0.682 -10.448 15.514 1.00 97.88 192 SER A O 1
ATOM 1439 N N . ALA A 1 193 ? -1.859 -9.722 13.733 1.00 97.31 193 ALA A N 1
ATOM 1440 C CA . ALA A 1 193 ? -0.762 -9.831 12.768 1.00 97.31 193 ALA A CA 1
ATOM 1441 C C . ALA A 1 193 ? 0.433 -8.941 13.157 1.00 97.31 193 ALA A C 1
ATOM 1443 O O . ALA A 1 193 ? 1.586 -9.340 13.009 1.00 97.31 193 ALA A O 1
ATOM 1444 N N . GLU A 1 194 ? 0.152 -7.791 13.771 1.00 98.06 194 GLU A N 1
ATOM 1445 C CA . GLU A 1 194 ? 1.158 -6.813 14.176 1.00 98.06 194 GLU A CA 1
ATOM 1446 C C . GLU A 1 194 ? 1.701 -7.078 15.584 1.00 98.06 194 GLU A C 1
ATOM 1448 O O . GLU A 1 194 ? 2.618 -6.392 16.024 1.00 98.06 194 GLU A O 1
ATOM 1453 N N . ALA A 1 195 ? 1.164 -8.054 16.327 1.00 97.44 195 ALA A N 1
ATOM 1454 C CA . ALA A 1 195 ? 1.477 -8.233 17.746 1.00 97.44 195 ALA A CA 1
ATOM 1455 C C . ALA A 1 195 ? 2.938 -8.619 18.006 1.00 97.44 195 ALA A C 1
ATOM 1457 O O . ALA A 1 195 ? 3.533 -8.174 18.992 1.00 97.44 195 ALA A O 1
ATOM 1458 N N . ARG A 1 196 ? 3.515 -9.449 17.129 1.00 97.25 196 ARG A N 1
ATOM 1459 C CA . ARG A 1 196 ? 4.899 -9.913 17.235 1.00 97.25 196 ARG A CA 1
ATOM 1460 C C . ARG A 1 196 ? 5.549 -9.995 15.862 1.00 97.25 196 ARG A C 1
ATOM 1462 O O . ARG A 1 196 ? 5.399 -10.986 15.150 1.00 97.25 196 ARG A O 1
ATOM 1469 N N . VAL A 1 197 ? 6.338 -8.983 15.540 1.00 96.62 197 VAL A N 1
ATOM 1470 C CA . VAL A 1 197 ? 7.013 -8.831 14.249 1.00 96.62 197 VAL A CA 1
ATOM 1471 C C . VAL A 1 197 ? 8.524 -8.857 14.460 1.00 96.62 197 VAL A C 1
ATOM 1473 O O . VAL A 1 197 ? 9.015 -8.415 15.494 1.00 96.62 197 VAL A O 1
ATOM 1476 N N . GLY A 1 198 ? 9.271 -9.487 13.548 1.00 94.12 198 GLY A N 1
ATOM 1477 C CA . GLY A 1 198 ? 10.730 -9.628 13.679 1.00 94.12 198 GLY A CA 1
ATOM 1478 C C . GLY A 1 198 ? 11.190 -10.395 14.930 1.00 94.12 198 GLY A C 1
ATOM 1479 O O . GLY A 1 198 ? 12.338 -10.282 15.354 1.00 94.12 198 GLY A O 1
ATOM 1480 N N . GLY A 1 199 ? 10.296 -11.176 15.548 1.00 95.12 199 GLY A N 1
ATOM 1481 C CA . GLY A 1 199 ? 10.566 -11.909 16.785 1.00 95.12 199 GLY A CA 1
ATOM 1482 C C . GLY A 1 199 ? 10.475 -11.072 18.066 1.00 95.12 199 GLY A C 1
ATOM 1483 O O . GLY A 1 199 ? 10.729 -11.626 19.140 1.00 95.12 199 GLY A O 1
ATOM 1484 N N . VAL A 1 200 ? 10.076 -9.800 17.975 1.00 96.88 200 VAL A N 1
ATOM 1485 C CA . VAL A 1 200 ? 9.879 -8.876 19.102 1.00 96.88 200 VAL A CA 1
ATOM 1486 C C . VAL A 1 200 ? 8.421 -8.428 19.190 1.00 96.88 200 VAL A C 1
ATOM 1488 O O . VAL A 1 200 ? 7.708 -8.397 18.189 1.00 96.88 200 VAL A O 1
ATOM 1491 N N . ASP A 1 201 ? 7.965 -8.122 20.401 1.00 97.50 201 ASP A N 1
ATOM 1492 C CA . ASP A 1 201 ? 6.587 -7.687 20.629 1.00 97.50 201 ASP A CA 1
ATOM 1493 C C . ASP A 1 201 ? 6.425 -6.207 20.242 1.00 97.50 201 ASP A C 1
ATOM 1495 O O . ASP A 1 201 ? 7.293 -5.378 20.536 1.00 97.50 201 ASP A O 1
ATOM 1499 N N . THR A 1 202 ? 5.312 -5.882 19.587 1.00 98.38 202 THR A N 1
ATOM 1500 C CA . THR A 1 202 ? 4.938 -4.507 19.230 1.00 98.38 202 THR A CA 1
ATOM 1501 C C . THR A 1 202 ? 4.284 -3.814 20.419 1.00 98.38 202 THR A C 1
ATOM 1503 O O . THR A 1 202 ? 3.477 -4.404 21.141 1.00 98.38 202 THR A O 1
ATOM 1506 N N . VAL A 1 203 ? 4.614 -2.540 20.622 1.00 98.31 203 VAL A N 1
ATOM 1507 C CA . VAL A 1 203 ? 3.950 -1.683 21.604 1.00 98.31 203 VAL A CA 1
ATOM 1508 C C . VAL A 1 203 ? 2.777 -0.991 20.924 1.00 98.31 203 VAL A C 1
ATOM 1510 O O . VAL A 1 203 ? 2.975 -0.255 19.961 1.00 98.31 203 VAL A O 1
ATOM 1513 N N . PHE A 1 204 ? 1.575 -1.221 21.446 1.00 98.56 204 PHE A N 1
ATOM 1514 C CA . PHE A 1 204 ? 0.341 -0.578 21.004 1.00 98.56 204 PHE A CA 1
ATOM 1515 C C . PHE A 1 204 ? -0.051 0.489 22.019 1.00 98.56 204 PHE A C 1
ATOM 1517 O O . PHE A 1 204 ? -0.288 0.164 23.185 1.00 98.56 204 PHE A O 1
ATOM 1524 N N . THR A 1 205 ? -0.168 1.734 21.572 1.00 98.50 205 THR A N 1
ATOM 1525 C CA . THR A 1 205 ? -0.640 2.843 22.402 1.00 98.50 205 THR A CA 1
ATOM 1526 C C . THR A 1 205 ? -1.877 3.445 21.762 1.00 98.50 205 THR A C 1
ATOM 1528 O O . THR A 1 205 ? -1.870 3.787 20.583 1.00 98.50 205 THR A O 1
ATOM 1531 N N . TRP A 1 206 ? -2.959 3.553 22.525 1.00 98.19 206 TRP A N 1
ATOM 1532 C CA . TRP A 1 206 ? -4.225 4.088 22.037 1.00 98.19 206 TRP A CA 1
ATOM 1533 C C . TRP A 1 206 ? -4.410 5.520 22.510 1.00 98.19 206 TRP A C 1
ATOM 1535 O O . TRP A 1 206 ? -4.115 5.840 23.658 1.00 98.19 206 TRP A O 1
ATOM 1545 N N . TYR A 1 207 ? -4.933 6.374 21.640 1.00 98.31 207 TYR A N 1
ATOM 1546 C CA . TYR A 1 207 ? -5.133 7.793 21.906 1.00 98.31 207 TYR A CA 1
ATOM 1547 C C . TYR A 1 207 ? -6.543 8.222 21.528 1.00 98.31 207 TYR A C 1
ATOM 1549 O O . TYR A 1 207 ? -7.135 7.681 20.598 1.00 98.31 207 TYR A O 1
ATOM 1557 N N . ASN A 1 208 ? -7.062 9.239 22.214 1.00 95.19 208 ASN A N 1
ATOM 1558 C CA . ASN A 1 208 ? -8.253 9.958 21.773 1.00 95.19 208 ASN A CA 1
ATOM 1559 C C . ASN A 1 208 ? -7.911 11.090 20.780 1.00 95.19 208 ASN A C 1
ATOM 1561 O O . ASN A 1 208 ? -6.744 11.410 20.550 1.00 95.19 208 ASN A O 1
ATOM 1565 N N . ALA A 1 209 ? -8.929 11.772 20.243 1.00 93.44 209 ALA A N 1
ATOM 1566 C CA . ALA A 1 209 ? -8.751 12.922 19.341 1.00 93.44 209 ALA A CA 1
ATOM 1567 C C . ALA A 1 209 ? -7.898 14.076 19.911 1.00 93.44 209 ALA A C 1
ATOM 1569 O O . ALA A 1 209 ? -7.353 14.869 19.147 1.00 93.44 209 ALA A O 1
ATOM 1570 N N . ALA A 1 210 ? -7.779 14.191 21.237 1.00 93.62 210 ALA A N 1
ATOM 1571 C CA . ALA A 1 210 ? -6.941 15.197 21.888 1.00 93.62 210 ALA A CA 1
ATOM 1572 C C . ALA A 1 210 ? -5.472 14.751 22.045 1.00 93.62 210 ALA A C 1
ATOM 1574 O O . ALA A 1 210 ? -4.675 15.489 22.623 1.00 93.62 210 ALA A O 1
ATOM 1575 N N . GLY A 1 211 ? -5.110 13.550 21.576 1.00 93.56 211 GLY A N 1
ATOM 1576 C CA . GLY A 1 211 ? -3.778 12.963 21.751 1.00 93.56 211 GLY A CA 1
ATOM 1577 C C . GLY A 1 211 ? -3.502 12.495 23.181 1.00 93.56 211 GLY A C 1
ATOM 1578 O O . GLY A 1 211 ? -2.348 12.335 23.566 1.00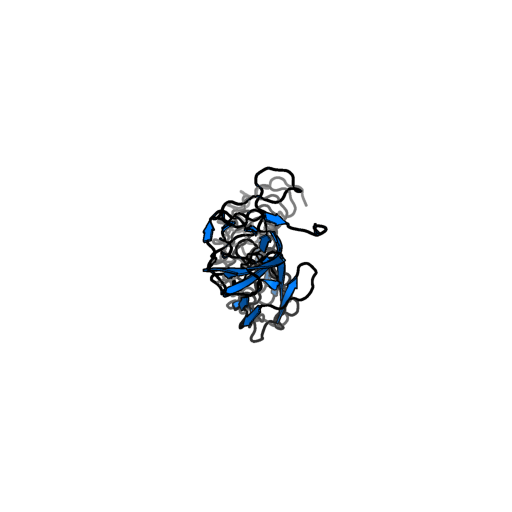 93.56 211 GLY A O 1
ATOM 1579 N N . THR A 1 212 ? -4.546 12.311 23.993 1.00 95.94 212 THR A N 1
ATOM 1580 C CA . THR A 1 212 ? -4.417 11.739 25.339 1.00 95.94 212 THR A CA 1
ATOM 1581 C C . THR A 1 212 ? -4.541 10.229 25.252 1.00 95.94 212 THR A C 1
ATOM 1583 O O . THR A 1 212 ? -5.442 9.731 24.578 1.00 95.94 212 THR A O 1
ATOM 1586 N N . GLU A 1 213 ? -3.646 9.517 25.932 1.00 97.25 213 GLU A N 1
ATOM 1587 C CA . GLU A 1 213 ? -3.665 8.057 25.982 1.00 97.25 213 GLU A CA 1
ATOM 1588 C C . GLU A 1 213 ? -4.972 7.549 26.610 1.00 97.25 213 GLU A C 1
ATOM 1590 O O . GLU A 1 213 ? -5.440 8.077 27.624 1.00 97.25 213 GLU A O 1
ATOM 1595 N N . VAL A 1 214 ? -5.563 6.528 25.997 1.00 95.94 214 VAL A N 1
ATOM 1596 C CA . VAL A 1 214 ? -6.764 5.841 26.476 1.00 95.94 214 VAL A CA 1
ATOM 1597 C C . VAL A 1 214 ? -6.476 4.353 26.607 1.00 95.94 214 VAL A C 1
ATOM 1599 O O . VAL A 1 214 ? -5.776 3.768 25.786 1.00 95.94 214 VAL A O 1
ATOM 1602 N N . ALA A 1 215 ? -7.015 3.725 27.649 1.00 94.75 215 ALA A N 1
ATOM 1603 C CA . ALA A 1 215 ? -6.849 2.294 27.852 1.00 94.75 215 ALA A CA 1
ATOM 1604 C C . ALA A 1 215 ? -7.982 1.525 27.151 1.00 94.75 215 ALA A C 1
ATOM 1606 O O . ALA A 1 215 ? -9.148 1.882 27.336 1.00 94.75 215 ALA A O 1
ATOM 1607 N N . PRO A 1 216 ? -7.678 0.465 26.385 1.00 96.12 216 PRO A N 1
ATOM 1608 C CA . PRO A 1 216 ? -8.699 -0.463 25.920 1.00 96.12 216 PRO A CA 1
ATOM 1609 C C . PRO A 1 216 ? -9.292 -1.251 27.099 1.00 96.12 216 PRO A C 1
ATOM 1611 O O . PRO A 1 216 ? -8.615 -1.512 28.097 1.00 96.12 216 PRO A O 1
ATOM 1614 N N . ALA A 1 217 ? -10.549 -1.673 26.968 1.00 93.69 217 ALA A N 1
ATOM 1615 C CA . ALA A 1 217 ? -11.234 -2.502 27.959 1.00 93.69 217 ALA A CA 1
ATOM 1616 C C . ALA A 1 217 ? -10.629 -3.914 28.029 1.00 93.69 217 ALA A C 1
ATOM 1618 O O . ALA A 1 217 ? -10.487 -4.487 29.111 1.00 93.69 217 ALA A O 1
ATOM 1619 N N . THR A 1 218 ? -10.228 -4.467 26.880 1.00 95.25 218 THR A N 1
ATOM 1620 C CA . THR A 1 218 ? -9.412 -5.684 26.807 1.00 95.25 218 THR A CA 1
ATOM 1621 C C . THR A 1 218 ? -8.246 -5.479 25.849 1.00 95.25 218 THR A C 1
ATOM 1623 O O . THR A 1 218 ? -8.370 -4.773 24.852 1.00 95.25 218 THR A O 1
ATOM 1626 N N . ALA A 1 219 ? -7.103 -6.084 26.169 1.00 96.44 219 ALA A N 1
ATOM 1627 C CA . ALA A 1 219 ? -5.919 -6.096 25.320 1.00 96.44 219 ALA A CA 1
ATOM 1628 C C . ALA A 1 219 ? -5.226 -7.454 25.453 1.00 96.44 219 ALA A C 1
ATOM 1630 O O . ALA A 1 219 ? -4.680 -7.781 26.511 1.00 96.44 219 ALA A O 1
ATOM 1631 N N . SER A 1 220 ? -5.265 -8.270 24.401 1.00 95.38 220 SER A N 1
ATOM 1632 C CA . SER A 1 220 ? -4.596 -9.573 24.399 1.00 95.38 220 SER A CA 1
ATOM 1633 C C . SER A 1 220 ? -4.163 -9.971 22.995 1.00 95.38 220 SER A C 1
ATOM 1635 O O . SER A 1 220 ? -4.985 -10.037 22.089 1.00 95.38 220 SER A O 1
ATOM 1637 N N . GLY A 1 221 ? -2.868 -10.236 22.800 1.00 94.19 221 GLY A N 1
ATOM 1638 C CA . GLY A 1 221 ? -2.343 -10.736 21.522 1.00 94.19 221 GLY A CA 1
ATOM 1639 C C . GLY A 1 221 ? -2.624 -9.829 20.317 1.00 94.19 221 GLY A C 1
ATOM 1640 O O . GLY A 1 221 ? -2.893 -10.345 19.241 1.00 94.19 221 GLY A O 1
ATOM 1641 N N . GLY A 1 222 ? -2.618 -8.504 20.503 1.00 96.81 222 GLY A N 1
ATOM 1642 C CA . GLY A 1 222 ? -2.954 -7.534 19.452 1.00 96.81 222 GLY A CA 1
ATOM 1643 C C . GLY A 1 222 ? -4.454 -7.386 19.169 1.00 96.81 222 GLY A C 1
ATOM 1644 O O . GLY A 1 222 ? -4.821 -6.704 18.223 1.00 96.81 222 GLY A O 1
ATOM 1645 N N . LYS A 1 223 ? -5.328 -7.998 19.974 1.00 97.56 223 LYS A N 1
ATOM 1646 C CA . LYS A 1 223 ? -6.783 -7.806 19.910 1.00 97.56 223 LYS A CA 1
ATOM 1647 C C . LYS A 1 223 ? -7.239 -6.861 21.010 1.00 97.56 223 LYS A C 1
ATOM 1649 O O . LYS A 1 223 ? -6.794 -6.996 22.157 1.00 97.56 223 LYS A O 1
ATOM 1654 N N . PHE A 1 224 ? -8.124 -5.933 20.658 1.00 97.19 224 PHE A N 1
ATOM 1655 C CA . PHE A 1 224 ? -8.571 -4.857 21.538 1.00 97.19 224 PHE A CA 1
ATOM 1656 C C . PHE A 1 224 ? -10.087 -4.691 21.507 1.00 97.19 224 PHE A C 1
ATOM 1658 O O . PHE A 1 224 ? -10.702 -4.819 20.455 1.00 97.19 224 PHE A O 1
ATOM 1665 N N . THR A 1 225 ? -10.682 -4.341 22.645 1.00 95.25 225 THR A N 1
ATOM 1666 C CA . THR A 1 225 ? -12.088 -3.911 22.727 1.00 95.25 225 THR A CA 1
ATOM 1667 C C . THR A 1 225 ? -12.191 -2.619 23.523 1.00 95.25 225 THR A C 1
ATOM 1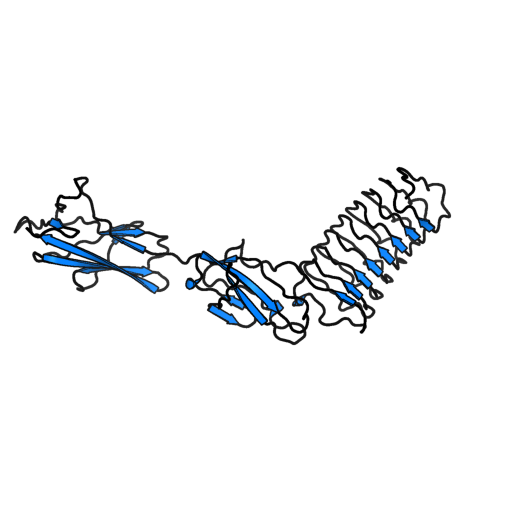669 O O . THR A 1 225 ? -11.376 -2.372 24.413 1.00 95.25 225 THR A O 1
ATOM 1672 N N . PHE A 1 226 ? -13.232 -1.829 23.270 1.00 93.69 226 PHE A N 1
ATOM 1673 C CA . PHE A 1 226 ? -13.511 -0.583 23.993 1.00 93.69 226 PHE A CA 1
ATOM 1674 C C . PHE A 1 226 ? -14.920 -0.608 24.572 1.00 93.69 226 PHE A C 1
ATOM 1676 O O . PHE A 1 226 ? -15.831 -1.136 23.933 1.00 93.69 226 PHE A O 1
ATOM 1683 N N . GLY A 1 227 ? -15.091 -0.101 25.791 1.00 87.06 227 GLY A N 1
ATOM 1684 C CA . GLY A 1 227 ? -16.385 -0.069 26.458 1.00 87.06 227 GLY A CA 1
ATOM 1685 C C . GLY A 1 227 ? -17.150 1.233 26.220 1.00 87.06 227 GLY A C 1
ATOM 1686 O O . GLY A 1 227 ? -16.719 2.137 25.498 1.00 87.06 227 GLY A O 1
ATOM 1687 N N . GLU A 1 228 ? -18.322 1.320 26.844 1.00 85.31 228 GLU A N 1
ATOM 1688 C CA . GLU A 1 228 ? -19.233 2.463 26.729 1.00 85.31 228 GLU A CA 1
ATOM 1689 C C . GLU A 1 228 ? -18.670 3.753 27.338 1.00 85.31 228 GLU A C 1
ATOM 1691 O O . GLU A 1 228 ? -19.114 4.843 26.982 1.00 85.31 228 GLU A O 1
ATOM 1696 N N . GLU A 1 229 ? -17.666 3.659 28.213 1.00 84.88 229 GLU A N 1
ATOM 1697 C CA . GLU A 1 229 ? -16.973 4.804 28.808 1.00 84.88 229 GLU A CA 1
ATOM 1698 C C . GLU A 1 229 ? -16.299 5.710 27.768 1.00 84.88 229 GLU A C 1
ATOM 1700 O O . GLU A 1 229 ? -16.109 6.906 28.010 1.00 84.88 229 GLU A O 1
ATOM 1705 N N . LEU A 1 230 ? -15.967 5.157 26.597 1.00 89.44 230 LEU A N 1
ATOM 1706 C CA . LEU A 1 230 ? -15.444 5.910 25.460 1.00 89.44 230 LEU A CA 1
ATOM 1707 C C . LEU A 1 230 ? -16.525 6.278 24.437 1.00 89.44 230 LEU A C 1
ATOM 1709 O O . LEU A 1 230 ? -16.204 6.834 23.392 1.00 89.44 230 LEU A O 1
ATOM 1713 N N . GLY A 1 231 ? -17.800 6.016 24.727 1.00 88.44 231 GLY A N 1
ATOM 1714 C CA . GLY A 1 231 ? -18.922 6.303 23.842 1.00 88.44 231 GLY A CA 1
ATOM 1715 C C . GLY A 1 231 ? -18.933 7.747 23.327 1.00 88.44 231 GLY A C 1
ATOM 1716 O O . GLY A 1 231 ? -18.889 8.707 24.093 1.00 88.44 231 GLY A O 1
ATOM 1717 N N . GLY A 1 232 ? -18.984 7.901 22.006 1.00 86.19 232 GLY A N 1
ATOM 1718 C CA . GLY A 1 232 ? -18.923 9.183 21.302 1.00 86.19 232 GLY A CA 1
ATOM 1719 C C . GLY A 1 232 ? -17.512 9.756 21.130 1.00 86.19 232 GLY A C 1
ATOM 1720 O O . GLY A 1 232 ? -17.359 10.765 20.442 1.00 86.19 232 GLY A O 1
ATOM 1721 N N . GLN A 1 233 ? -16.482 9.139 21.715 1.00 92.38 233 GLN A N 1
ATOM 1722 C CA . GLN A 1 233 ? -15.095 9.560 21.538 1.00 92.38 233 GLN A CA 1
ATOM 1723 C C . GLN A 1 233 ? -14.495 8.955 20.269 1.00 92.38 233 GLN A C 1
ATOM 1725 O O . GLN A 1 233 ? -14.790 7.823 19.883 1.00 92.38 233 GLN A O 1
ATOM 1730 N N . THR A 1 234 ? -13.607 9.716 19.637 1.00 95.69 234 THR A N 1
ATOM 1731 C CA . THR A 1 234 ? -12.744 9.225 18.562 1.00 95.69 234 THR A CA 1
ATOM 1732 C C . THR A 1 234 ? -11.451 8.685 19.152 1.00 95.69 234 THR A C 1
ATOM 1734 O O . THR A 1 234 ? -10.822 9.383 19.952 1.00 95.69 234 THR A O 1
ATOM 1737 N N . ILE A 1 235 ? -11.044 7.494 18.718 1.00 96.94 235 ILE A N 1
ATOM 1738 C CA . ILE A 1 235 ? -9.806 6.827 19.119 1.00 96.94 235 ILE A CA 1
ATOM 1739 C C . ILE A 1 235 ? -8.981 6.373 17.909 1.00 96.94 235 ILE A C 1
ATOM 1741 O O . ILE A 1 235 ? -9.529 6.145 16.831 1.00 96.94 235 ILE A O 1
ATOM 1745 N N . TYR A 1 236 ? -7.673 6.221 18.093 1.00 97.75 236 TYR A N 1
ATOM 1746 C CA . TYR A 1 236 ? -6.748 5.603 17.137 1.00 97.75 236 TYR A CA 1
ATOM 1747 C C . TYR A 1 236 ? -5.590 4.927 17.881 1.00 97.75 236 TYR A C 1
ATOM 1749 O O . TYR A 1 236 ? -5.347 5.226 19.053 1.00 97.75 236 TYR A O 1
ATOM 1757 N N . CYS A 1 237 ? -4.878 4.023 17.212 1.00 98.44 237 CYS A N 1
ATOM 1758 C CA . CYS A 1 237 ? -3.710 3.337 17.755 1.00 98.44 237 CYS A CA 1
ATOM 1759 C C . CYS A 1 237 ? -2.429 3.794 17.053 1.00 98.44 237 CYS A C 1
ATOM 1761 O O . CYS A 1 237 ? -2.418 3.971 15.837 1.00 98.44 237 CYS A O 1
ATOM 1763 N N . GLU A 1 238 ? -1.350 3.942 17.817 1.00 98.62 238 GLU A N 1
ATOM 1764 C CA . GLU A 1 238 ? 0.023 3.985 17.321 1.00 98.62 238 GLU A CA 1
ATOM 1765 C C . GLU A 1 238 ? 0.749 2.693 17.713 1.00 98.62 238 GLU A C 1
ATOM 1767 O O . GLU A 1 238 ? 0.653 2.222 18.850 1.00 98.62 238 GLU A O 1
ATOM 1772 N N . MET A 1 239 ? 1.488 2.129 16.764 1.00 98.62 239 MET A N 1
ATOM 1773 C CA . MET A 1 239 ? 2.240 0.888 16.882 1.00 98.62 239 MET A CA 1
ATOM 1774 C C . MET A 1 239 ? 3.724 1.177 16.687 1.00 98.62 239 MET A C 1
ATOM 1776 O O . MET A 1 239 ? 4.145 1.645 15.628 1.00 98.62 239 MET A O 1
ATOM 1780 N N . ALA A 1 240 ? 4.517 0.869 17.709 1.00 98.38 240 ALA A N 1
ATOM 1781 C CA . ALA A 1 240 ? 5.969 0.972 17.672 1.00 98.38 240 ALA A CA 1
ATOM 1782 C C . ALA A 1 240 ? 6.590 -0.418 17.832 1.00 98.38 240 ALA A C 1
ATOM 1784 O O . ALA A 1 240 ? 6.321 -1.117 18.813 1.00 98.38 240 ALA A O 1
ATOM 1785 N N . ASN A 1 241 ? 7.448 -0.816 16.893 1.00 98.38 241 ASN A N 1
ATOM 1786 C CA . ASN A 1 241 ? 8.141 -2.099 16.945 1.00 98.38 241 ASN A CA 1
ATOM 1787 C C . ASN A 1 241 ? 9.667 -1.899 16.834 1.00 98.38 241 ASN A C 1
ATOM 1789 O O . ASN A 1 241 ? 10.122 -1.245 15.897 1.00 98.38 241 ASN A O 1
ATOM 1793 N N . PRO A 1 242 ? 10.484 -2.472 17.743 1.00 97.69 242 PRO A N 1
ATOM 1794 C CA . PRO A 1 242 ? 11.942 -2.316 17.707 1.00 97.69 242 PRO A CA 1
ATOM 1795 C C . PRO A 1 242 ? 12.641 -2.815 16.433 1.00 97.69 242 PRO A C 1
ATOM 1797 O O . PRO A 1 242 ? 13.768 -2.401 16.175 1.00 97.69 242 PRO A O 1
ATOM 1800 N N . THR A 1 243 ? 12.018 -3.706 15.656 1.00 97.62 243 THR A N 1
ATOM 1801 C CA . THR A 1 243 ? 12.520 -4.137 14.341 1.00 97.62 243 THR A CA 1
ATOM 1802 C C . THR A 1 243 ? 12.485 -3.000 13.319 1.00 97.62 243 THR A C 1
ATOM 1804 O O . THR A 1 243 ? 13.347 -2.953 12.447 1.00 97.62 243 THR A O 1
ATOM 1807 N N . PHE A 1 244 ? 11.547 -2.061 13.461 1.00 97.88 244 PHE A N 1
ATOM 1808 C CA . PHE A 1 244 ? 11.326 -0.942 12.544 1.00 97.88 244 PHE A CA 1
ATOM 1809 C C . PHE A 1 244 ? 11.341 0.391 13.308 1.00 97.88 244 PHE A C 1
ATOM 1811 O O . PHE A 1 244 ? 10.306 1.044 13.437 1.00 97.88 244 PHE A O 1
ATOM 1818 N N . PRO A 1 245 ? 12.498 0.806 13.858 1.00 97.12 245 PRO A N 1
ATOM 1819 C CA . PRO A 1 245 ? 12.588 1.955 14.762 1.00 97.12 245 PRO A CA 1
ATOM 1820 C C . PRO A 1 245 ? 12.165 3.290 14.133 1.00 97.12 245 PRO A C 1
ATOM 1822 O O . PRO A 1 245 ? 11.810 4.210 14.869 1.00 97.12 245 PRO A O 1
ATOM 1825 N N . ASP A 1 246 ? 12.189 3.397 12.802 1.00 97.19 246 ASP A N 1
ATOM 1826 C CA . ASP A 1 246 ? 11.828 4.619 12.078 1.00 97.19 246 ASP A CA 1
ATOM 1827 C C . ASP A 1 246 ? 10.334 4.677 11.698 1.00 97.19 246 ASP A C 1
ATOM 1829 O O . ASP A 1 246 ? 9.869 5.699 11.191 1.00 97.19 246 ASP A O 1
ATOM 1833 N N . LEU A 1 247 ? 9.565 3.606 11.950 1.00 98.19 247 LEU A N 1
ATOM 1834 C CA . LEU A 1 247 ? 8.139 3.516 11.628 1.00 98.19 247 LEU A CA 1
ATOM 1835 C C . LEU A 1 247 ? 7.282 3.492 12.896 1.00 98.19 247 LEU A C 1
ATOM 1837 O O . LEU A 1 247 ? 7.282 2.527 13.658 1.00 98.19 247 LEU A O 1
ATOM 1841 N N . ILE A 1 248 ? 6.482 4.545 13.064 1.00 98.31 248 ILE A N 1
ATOM 1842 C CA . ILE A 1 248 ? 5.309 4.534 13.939 1.00 98.31 248 ILE A CA 1
ATOM 1843 C C . ILE A 1 248 ? 4.093 4.313 13.047 1.00 98.31 248 ILE A C 1
ATOM 1845 O O . ILE A 1 248 ? 3.630 5.246 12.388 1.00 98.31 248 ILE A O 1
ATOM 1849 N N . LEU A 1 249 ? 3.614 3.073 12.990 1.00 98.44 249 LEU A N 1
ATOM 1850 C CA . LEU A 1 249 ? 2.446 2.719 12.190 1.00 98.44 249 LEU A CA 1
ATOM 1851 C C . LEU A 1 249 ? 1.184 3.124 12.948 1.00 98.44 249 LEU A C 1
ATOM 1853 O O . LEU A 1 249 ? 1.091 2.903 14.155 1.00 98.44 249 LEU A O 1
ATOM 1857 N N . LYS A 1 250 ? 0.213 3.724 12.266 1.00 98.12 250 LYS A N 1
ATOM 1858 C CA . LYS A 1 250 ? -1.028 4.171 12.902 1.00 98.12 250 LYS A CA 1
ATOM 1859 C C . LYS A 1 250 ? -2.219 3.438 12.333 1.00 98.12 250 LYS A C 1
ATOM 1861 O O . LYS A 1 250 ? -2.154 2.892 11.238 1.00 98.12 250 LYS A O 1
ATOM 1866 N N . THR A 1 251 ? -3.311 3.435 13.076 1.00 97.88 251 THR A N 1
ATOM 1867 C CA . THR A 1 251 ? -4.626 3.128 12.519 1.00 97.88 251 THR A CA 1
ATOM 1868 C C . THR A 1 251 ? -5.328 4.418 12.125 1.00 97.88 251 THR A C 1
ATOM 1870 O O . THR A 1 251 ? -5.038 5.485 12.672 1.00 97.88 251 THR A O 1
ATOM 1873 N N . ILE A 1 252 ? -6.340 4.316 11.266 1.00 96.25 252 ILE A N 1
ATOM 1874 C CA . ILE A 1 252 ? -7.293 5.411 11.100 1.00 96.25 252 ILE A CA 1
ATOM 1875 C C . ILE A 1 252 ? -7.978 5.720 12.438 1.00 96.25 252 ILE A C 1
ATOM 1877 O O . ILE A 1 252 ? -8.032 4.895 13.357 1.00 96.25 252 ILE A O 1
ATOM 1881 N N . SER A 1 253 ? -8.538 6.921 12.528 1.00 95.88 253 SER A N 1
ATOM 1882 C CA . SER A 1 253 ? -9.396 7.309 13.642 1.00 95.88 253 SER A CA 1
ATOM 1883 C C . SER A 1 253 ? -10.793 6.703 13.502 1.00 95.88 253 SER A C 1
ATOM 1885 O O . SER A 1 253 ? -11.426 6.845 12.456 1.00 95.88 253 SER A O 1
ATOM 1887 N N . VAL A 1 254 ? -11.298 6.088 14.572 1.00 95.25 254 VAL A N 1
ATOM 1888 C CA . VAL A 1 254 ? -12.655 5.525 14.650 1.00 95.25 254 VAL A CA 1
ATOM 1889 C C . VAL A 1 254 ? -13.432 6.109 15.817 1.00 95.25 254 VAL A C 1
ATOM 1891 O O . VAL A 1 254 ? -12.859 6.449 16.847 1.00 95.25 254 VAL A O 1
ATOM 1894 N N . VAL A 1 255 ? -14.749 6.231 15.671 1.00 92.94 255 VAL A N 1
ATOM 1895 C CA . VAL A 1 255 ? -15.645 6.671 16.745 1.00 92.94 255 VAL A CA 1
ATOM 1896 C C . VAL A 1 255 ? -16.184 5.453 17.484 1.00 92.94 255 VAL A C 1
ATOM 1898 O O . VAL A 1 255 ? -16.799 4.579 16.874 1.00 92.94 255 VAL A O 1
ATOM 1901 N N . VAL A 1 256 ? -16.012 5.406 18.803 1.00 91.06 256 VAL A N 1
ATOM 1902 C CA . VAL A 1 256 ? -16.714 4.421 19.632 1.00 91.06 256 VAL A CA 1
ATOM 1903 C C . VAL A 1 256 ? -18.178 4.834 19.682 1.00 91.06 256 VAL A C 1
ATOM 1905 O O . VAL A 1 256 ? -18.500 5.940 20.120 1.00 91.06 256 VAL A O 1
ATOM 1908 N N . LYS A 1 257 ? -19.087 3.986 19.202 1.00 85.62 257 LYS A N 1
ATOM 1909 C CA . LYS A 1 257 ? -20.519 4.280 19.248 1.00 85.62 257 LYS A CA 1
ATOM 1910 C C . LYS A 1 257 ? -20.916 4.496 20.716 1.00 85.62 257 LYS A C 1
ATOM 1912 O O . LYS A 1 257 ? -20.547 3.677 21.557 1.00 85.62 257 LYS A O 1
ATOM 1917 N N . PRO A 1 258 ? -21.654 5.572 21.047 1.00 75.00 258 PRO A N 1
ATOM 1918 C CA . PRO A 1 258 ? -22.259 5.689 22.363 1.00 75.00 258 PRO A CA 1
ATOM 1919 C C . PRO A 1 258 ? -23.049 4.417 22.678 1.00 75.00 258 PRO A C 1
ATOM 1921 O O . PRO A 1 258 ? -23.791 3.928 21.818 1.00 75.00 258 PRO A O 1
ATOM 1924 N N . GLY A 1 259 ? -22.886 3.887 23.892 1.00 61.03 259 GLY A N 1
ATOM 1925 C CA . GLY A 1 259 ? -23.815 2.886 24.408 1.00 61.03 259 GLY A CA 1
ATOM 1926 C C . GLY A 1 259 ? -25.250 3.429 24.363 1.00 61.03 259 GLY A C 1
ATOM 1927 O O . GLY A 1 259 ? -25.443 4.648 24.246 1.00 61.03 259 GLY A O 1
ATOM 1928 N N . PRO A 1 260 ? -26.275 2.566 24.414 1.00 57.22 260 PRO A N 1
ATOM 1929 C CA . PRO A 1 260 ? -27.646 3.033 24.523 1.00 57.22 260 PRO A CA 1
ATOM 1930 C C . PRO A 1 260 ? -27.780 3.892 25.789 1.00 57.22 260 PRO A C 1
ATOM 1932 O O . PRO A 1 260 ? -27.745 3.408 26.919 1.00 57.22 260 PRO A O 1
ATOM 1935 N N . THR A 1 261 ? -27.904 5.206 25.606 1.00 52.88 261 THR A N 1
ATOM 1936 C CA . THR A 1 261 ? -28.196 6.128 26.701 1.00 52.88 261 THR A CA 1
ATOM 1937 C C . THR A 1 261 ? -29.669 5.979 27.036 1.00 52.88 261 THR A C 1
ATOM 1939 O O . THR A 1 261 ? -30.517 6.668 26.473 1.00 52.88 261 THR A O 1
ATOM 1942 N N . HIS A 1 262 ? -29.984 5.041 27.913 1.00 58.41 262 HIS A N 1
ATOM 1943 C CA . HIS A 1 262 ? -31.310 4.929 28.493 1.00 58.41 262 HIS A CA 1
ATOM 1944 C C . HIS A 1 262 ? -31.430 6.000 29.595 1.00 58.41 262 HIS A C 1
ATOM 1946 O O . HIS A 1 262 ? -30.706 5.962 30.590 1.00 58.41 262 HIS A O 1
ATOM 1952 N N . GLN A 1 263 ? -32.317 6.979 29.427 1.00 58.00 263 GLN A N 1
ATOM 1953 C CA . GLN A 1 263 ? -32.674 7.941 30.471 1.00 58.00 263 GLN A CA 1
ATOM 1954 C C . GLN A 1 263 ? -34.171 7.844 30.770 1.00 58.00 263 GLN A C 1
ATOM 1956 O O . GLN A 1 263 ? -34.991 7.630 29.881 1.00 58.00 263 GLN A O 1
ATOM 1961 N N . ILE A 1 264 ? -34.548 7.988 32.039 1.00 59.31 264 ILE A N 1
ATOM 1962 C CA . ILE A 1 264 ? -35.956 8.044 32.441 1.00 59.31 264 ILE A CA 1
ATOM 1963 C C . ILE A 1 264 ? -36.306 9.514 32.656 1.00 59.31 264 ILE A C 1
ATOM 1965 O O . ILE A 1 264 ? -35.844 10.125 33.614 1.00 59.31 264 ILE A O 1
ATOM 1969 N N . THR A 1 265 ? -37.145 10.073 31.790 1.00 60.34 265 THR A N 1
ATOM 1970 C CA . THR A 1 265 ? -37.708 11.412 31.965 1.00 60.34 265 THR A CA 1
ATOM 1971 C C . THR A 1 265 ? -39.117 11.290 32.524 1.00 60.34 265 THR A C 1
ATOM 1973 O O . THR A 1 265 ? -40.054 10.810 31.888 1.00 60.34 265 THR A O 1
ATOM 1976 N N . ILE A 1 266 ? -39.316 11.747 33.750 1.00 62.62 266 ILE A N 1
ATOM 1977 C CA . ILE A 1 266 ? -40.637 11.698 34.371 1.00 62.62 266 ILE A CA 1
ATOM 1978 C C . ILE A 1 266 ? -41.495 12.828 33.782 1.00 62.62 266 ILE A C 1
ATOM 1980 O O . ILE A 1 266 ? -41.249 14.007 34.035 1.00 62.62 266 ILE A O 1
ATOM 1984 N N . ILE A 1 267 ? -42.500 12.473 32.974 1.00 58.91 267 ILE A N 1
ATOM 1985 C CA . ILE A 1 267 ? -43.438 13.423 32.367 1.00 58.91 267 ILE A CA 1
ATOM 1986 C C . ILE A 1 267 ? -44.718 13.435 33.191 1.00 58.91 267 ILE A C 1
ATOM 1988 O O . ILE A 1 267 ? -45.394 12.415 33.330 1.00 58.91 267 ILE A O 1
ATOM 1992 N N . LYS A 1 268 ? -45.071 14.617 33.706 1.00 57.84 268 LYS A N 1
ATOM 1993 C CA . LYS A 1 268 ? -46.351 14.854 34.377 1.00 57.84 268 LYS A CA 1
ATOM 1994 C C . LYS A 1 268 ? -47.475 14.587 33.368 1.00 57.84 268 LYS A C 1
ATOM 1996 O O . LYS A 1 268 ? -47.502 15.215 32.311 1.00 57.84 268 LYS A O 1
ATOM 2001 N N . GLY A 1 269 ? -48.403 13.678 33.669 1.00 52.53 269 GLY A N 1
ATOM 2002 C CA . GLY A 1 269 ? -49.631 13.574 32.877 1.00 52.53 269 GLY A CA 1
ATOM 2003 C C . GLY A 1 269 ? -50.343 14.927 32.885 1.00 52.53 269 GLY A C 1
ATOM 2004 O O . GLY A 1 269 ? -50.438 15.529 33.944 1.00 52.53 269 GLY A O 1
ATOM 2005 N N . THR A 1 270 ? -50.798 15.434 31.740 1.00 47.50 270 THR A N 1
ATOM 2006 C CA . THR A 1 270 ? -51.610 16.659 31.657 1.00 47.50 270 THR A CA 1
ATOM 2007 C C . THR A 1 270 ? -53.010 16.294 31.170 1.00 47.50 270 THR A C 1
ATOM 2009 O O . THR A 1 270 ? -53.170 15.479 30.263 1.00 47.50 270 THR A O 1
ATOM 2012 N N . ASP A 1 271 ? -54.047 16.883 31.763 1.00 43.16 271 ASP A N 1
ATOM 2013 C CA . ASP A 1 271 ? -55.430 16.796 31.273 1.00 43.16 271 ASP A CA 1
ATOM 2014 C C . ASP A 1 271 ? -55.754 17.913 30.256 1.00 43.16 271 ASP A C 1
ATOM 2016 O O . ASP A 1 271 ? -56.911 18.139 29.901 1.00 43.16 271 ASP A O 1
ATOM 2020 N N . GLY A 1 272 ? -54.721 18.582 29.727 1.00 42.75 272 GLY A N 1
ATOM 2021 C CA . GLY A 1 272 ? -54.843 19.689 28.778 1.00 42.75 272 GLY A CA 1
ATOM 2022 C C . GLY A 1 272 ? -55.242 21.028 29.414 1.00 42.75 272 GLY A C 1
ATOM 2023 O O . GLY A 1 272 ? -55.546 21.964 28.673 1.00 42.75 272 GLY A O 1
ATOM 2024 N N . GLY A 1 273 ? -55.256 21.123 30.749 1.00 45.88 273 GLY A N 1
ATOM 2025 C CA . GLY A 1 273 ? -55.438 22.357 31.519 1.00 45.88 273 GLY A CA 1
ATOM 2026 C C . GLY A 1 273 ? -54.124 22.980 32.012 1.00 45.88 273 GLY A C 1
ATOM 2027 O O . GLY A 1 273 ? -53.065 22.368 31.929 1.00 45.88 273 GLY A O 1
ATOM 2028 N N . ASP A 1 274 ? -54.224 24.225 32.483 1.00 43.12 274 ASP A N 1
ATOM 2029 C CA . ASP A 1 274 ? -53.154 25.098 32.997 1.00 43.12 274 ASP A CA 1
ATOM 2030 C C . ASP A 1 274 ? -52.239 24.394 34.031 1.00 43.12 274 ASP A C 1
ATOM 2032 O O . ASP A 1 274 ? -52.727 23.685 34.909 1.00 43.12 274 ASP A O 1
ATOM 2036 N N . GLU A 1 275 ? -50.916 24.612 33.970 1.00 44.25 275 GLU A N 1
ATOM 2037 C CA . GLU A 1 275 ? -49.879 23.903 34.764 1.00 44.25 275 GLU A CA 1
ATOM 2038 C C . GLU A 1 275 ? -49.973 24.117 36.290 1.00 44.25 275 GLU A C 1
ATOM 2040 O O . GLU A 1 275 ? -49.214 23.520 37.057 1.00 44.25 275 GLU A O 1
ATOM 2045 N N . SER A 1 276 ? -50.888 24.978 36.736 1.00 46.94 276 SER A N 1
ATOM 2046 C CA . SER A 1 276 ? -51.113 25.324 38.142 1.00 46.94 276 SER A CA 1
ATOM 2047 C C . SER A 1 276 ? -52.291 24.589 38.792 1.00 46.94 276 SER A C 1
ATOM 2049 O O . SER A 1 276 ? -52.451 24.683 40.010 1.00 46.94 276 SER A O 1
ATOM 2051 N N . ASP A 1 277 ? -53.088 23.837 38.023 1.00 49.75 277 ASP A N 1
ATOM 2052 C CA . ASP A 1 277 ? -54.231 23.093 38.551 1.00 49.75 277 ASP A CA 1
ATOM 2053 C C . ASP A 1 277 ? -53.874 21.621 38.853 1.00 49.75 277 ASP A C 1
ATOM 2055 O O . ASP A 1 277 ? -53.242 20.941 38.041 1.00 49.75 277 ASP A O 1
ATOM 2059 N N . PRO A 1 278 ? -54.293 21.078 40.013 1.00 54.03 278 PRO A N 1
ATOM 2060 C CA . PRO A 1 278 ? -54.088 19.671 40.326 1.00 54.03 278 PRO A CA 1
ATOM 2061 C C . PRO A 1 278 ? -54.853 18.771 39.354 1.00 54.03 278 PRO A C 1
ATOM 2063 O O . PRO A 1 278 ? -56.070 18.914 39.191 1.00 54.03 278 PRO A O 1
ATOM 2066 N N . LEU A 1 279 ? -54.166 17.772 38.792 1.00 54.72 279 LEU A N 1
ATOM 2067 C CA . LEU A 1 279 ? -54.803 16.765 37.945 1.00 54.72 279 LEU A CA 1
ATOM 2068 C C . LEU A 1 279 ? -55.866 15.990 38.724 1.00 54.72 279 LEU A C 1
ATOM 2070 O O . LEU A 1 279 ? -55.565 15.304 39.705 1.00 54.72 279 LEU A O 1
ATOM 2074 N N . ASN A 1 280 ? -57.114 16.058 38.254 1.00 53.69 280 ASN A N 1
ATOM 2075 C CA . ASN A 1 280 ? -58.197 15.234 38.782 1.00 53.69 280 ASN A CA 1
ATOM 2076 C C . ASN A 1 280 ? -58.193 13.881 38.074 1.00 53.69 280 ASN A C 1
ATOM 2078 O O . ASN A 1 280 ? -58.773 13.729 36.998 1.00 53.69 280 ASN A O 1
ATOM 2082 N N . ILE A 1 281 ? -57.587 12.874 38.697 1.00 53.88 281 ILE A N 1
ATOM 2083 C CA . ILE A 1 281 ? -57.615 11.517 38.156 1.00 53.88 281 ILE A CA 1
ATOM 2084 C C . ILE A 1 281 ? -58.789 10.714 38.724 1.00 53.88 281 ILE A C 1
ATOM 2086 O O . ILE A 1 281 ? -58.992 10.615 39.936 1.00 53.88 281 ILE A O 1
ATOM 2090 N N . SER A 1 282 ? -59.577 10.105 37.835 1.00 47.84 282 SER A N 1
ATOM 2091 C CA . SER A 1 282 ? -60.454 8.996 38.211 1.00 47.84 282 SER A CA 1
ATOM 2092 C C . SER A 1 282 ? -59.619 7.745 38.453 1.00 47.84 282 SER A C 1
ATOM 2094 O O . SER A 1 282 ? -58.674 7.495 37.705 1.00 47.84 282 SER A O 1
ATOM 2096 N N . SER A 1 283 ? -59.986 6.937 39.451 1.00 42.41 283 SER A N 1
ATOM 2097 C CA . SER A 1 283 ? -59.360 5.637 39.714 1.00 42.41 283 SER A CA 1
ATOM 2098 C C . SER A 1 283 ? -59.147 4.852 38.409 1.00 42.41 283 SER A C 1
ATOM 2100 O O . SER A 1 283 ? -60.126 4.496 37.749 1.00 42.41 283 SER A O 1
ATOM 2102 N N . GLY A 1 284 ? -57.890 4.587 38.040 1.00 46.38 284 GLY A N 1
ATOM 2103 C CA . GLY A 1 284 ? -57.556 3.717 36.907 1.00 46.38 284 GLY A CA 1
ATOM 2104 C C . GLY A 1 284 ? -56.837 4.351 35.712 1.00 46.38 284 GLY A C 1
ATOM 2105 O O . GLY A 1 284 ? -56.682 3.671 34.701 1.00 46.38 284 GLY A O 1
ATOM 2106 N N . SER A 1 285 ? -56.392 5.609 35.756 1.00 50.38 285 SER A N 1
ATOM 2107 C CA . SER A 1 285 ? -55.588 6.173 34.657 1.00 50.38 285 SER A CA 1
ATOM 2108 C C . SER A 1 285 ? -54.463 7.051 35.181 1.00 50.38 285 SER A C 1
ATOM 2110 O O . SER A 1 285 ? -54.728 8.102 35.756 1.00 50.38 285 SER A O 1
ATOM 2112 N N . LEU A 1 286 ? -53.213 6.623 34.975 1.00 58.44 286 LEU A N 1
ATOM 2113 C CA . LEU A 1 286 ? -52.051 7.462 35.239 1.00 58.44 286 LEU A CA 1
ATOM 2114 C C . LEU A 1 286 ? -50.881 7.141 34.297 1.00 58.44 286 LEU A C 1
ATOM 2116 O O . LEU A 1 286 ? -50.569 5.982 34.023 1.00 58.44 286 LEU A O 1
ATOM 2120 N N . TRP A 1 287 ? -50.269 8.221 33.817 1.00 57.94 287 TRP A N 1
ATOM 2121 C CA . TRP A 1 287 ? -49.056 8.290 33.008 1.00 57.94 287 TRP A CA 1
ATOM 2122 C C . TRP A 1 287 ? -47.977 8.873 33.915 1.00 57.94 287 TRP A C 1
ATOM 2124 O O . TRP A 1 287 ? -48.231 9.914 34.523 1.00 57.94 287 TRP A O 1
ATOM 2134 N N . ILE A 1 288 ? -46.830 8.207 34.062 1.00 61.00 288 ILE A N 1
ATOM 2135 C CA . ILE A 1 288 ? -45.830 8.635 35.058 1.00 61.00 288 ILE A CA 1
ATOM 2136 C C . ILE A 1 288 ? -44.512 9.041 34.411 1.00 61.00 288 ILE A C 1
ATOM 2138 O O . ILE A 1 288 ? -43.885 9.985 34.873 1.00 61.00 288 ILE A O 1
ATOM 2142 N N . ALA A 1 289 ? -44.082 8.379 33.337 1.00 62.41 289 ALA A N 1
ATOM 2143 C CA . ALA A 1 289 ? -42.802 8.709 32.726 1.00 62.41 289 ALA A CA 1
ATOM 2144 C C . ALA A 1 289 ? -42.737 8.392 31.236 1.00 62.41 289 ALA A C 1
ATOM 2146 O O . ALA A 1 289 ? -43.403 7.481 30.734 1.00 62.41 289 ALA A O 1
ATOM 2147 N N . GLN A 1 290 ? -41.875 9.141 30.559 1.00 64.94 290 GLN A N 1
ATOM 2148 C CA . GLN A 1 290 ? -41.356 8.836 29.240 1.00 64.94 290 GLN A CA 1
ATOM 2149 C C . GLN A 1 290 ? -39.889 8.432 29.379 1.00 64.94 290 GLN A C 1
ATOM 2151 O O . GLN A 1 290 ? -39.091 9.103 30.019 1.00 64.94 290 GLN A O 1
ATOM 2156 N N . ILE A 1 291 ? -39.520 7.312 28.786 1.00 60.38 291 ILE A N 1
ATOM 2157 C CA . ILE A 1 291 ? -38.125 6.900 28.696 1.00 60.38 291 ILE A CA 1
ATOM 2158 C C . ILE A 1 291 ? -37.545 7.605 27.466 1.00 60.38 291 ILE A C 1
ATOM 2160 O O . ILE A 1 291 ? -37.985 7.361 26.339 1.00 60.38 291 ILE A O 1
ATOM 2164 N N . ASP A 1 292 ? -36.591 8.505 27.680 1.00 54.06 292 ASP A N 1
ATOM 2165 C CA . ASP A 1 292 ? -35.858 9.155 26.598 1.00 54.06 292 ASP A CA 1
ATOM 2166 C C . ASP A 1 292 ? -34.599 8.336 26.282 1.00 54.06 292 ASP A C 1
ATOM 2168 O O . ASP A 1 292 ? -33.853 7.929 27.172 1.00 54.06 292 ASP A O 1
ATOM 2172 N N . GLY A 1 293 ? -34.369 8.071 24.995 1.00 53.19 293 GLY A N 1
ATOM 2173 C CA . GLY A 1 293 ? -33.263 7.236 24.521 1.00 53.19 293 GLY A CA 1
ATOM 2174 C C . GLY A 1 293 ? -33.710 6.105 23.597 1.00 53.19 293 GLY A C 1
ATOM 2175 O O . GLY A 1 293 ? -34.904 5.859 23.405 1.00 53.19 293 GLY A O 1
ATOM 2176 N N . ASP A 1 294 ? -32.732 5.429 22.993 1.00 51.19 294 ASP A N 1
ATOM 2177 C CA . ASP A 1 294 ? -32.966 4.177 22.274 1.00 51.19 294 ASP A CA 1
ATOM 2178 C C . ASP A 1 294 ? -33.304 3.121 23.330 1.00 51.19 294 ASP A C 1
ATOM 2180 O O . ASP A 1 294 ? -32.446 2.767 24.134 1.00 51.19 294 ASP A O 1
ATOM 2184 N N . MET A 1 295 ? -34.566 2.685 23.402 1.00 51.12 295 MET A N 1
ATOM 2185 C CA . MET A 1 295 ? -35.009 1.771 24.463 1.00 51.12 295 MET A CA 1
ATOM 2186 C C . MET A 1 295 ? -34.295 0.420 24.430 1.00 51.12 295 MET A C 1
ATOM 2188 O O . MET A 1 295 ? -34.461 -0.351 25.372 1.00 51.12 295 MET A O 1
ATOM 2192 N N . GLY A 1 296 ? -33.574 0.102 23.346 1.00 55.03 296 GLY A N 1
ATOM 2193 C CA . GLY A 1 296 ? -32.983 -1.213 23.159 1.00 55.03 296 GLY A CA 1
ATOM 2194 C C . GLY A 1 296 ? -33.988 -2.319 23.496 1.00 55.03 296 GLY A C 1
ATOM 2195 O O . GLY A 1 296 ? -35.199 -2.170 23.310 1.00 55.03 296 GLY A O 1
ATOM 2196 N N . ALA A 1 297 ? -33.495 -3.430 24.028 1.00 58.16 297 ALA A N 1
ATOM 2197 C CA . ALA A 1 297 ? -34.340 -4.447 24.627 1.00 58.16 297 ALA A CA 1
ATOM 2198 C C . ALA A 1 297 ? -34.381 -4.249 26.155 1.00 58.16 297 ALA A C 1
ATOM 2200 O O . ALA A 1 297 ? -33.430 -4.568 26.871 1.00 58.16 297 ALA A O 1
ATOM 2201 N N . VAL A 1 298 ? -35.482 -3.687 26.661 1.00 66.56 298 VAL A N 1
ATOM 2202 C CA . VAL A 1 298 ? -35.762 -3.599 28.104 1.00 66.56 298 VAL A CA 1
ATOM 2203 C C . VAL A 1 298 ? -36.315 -4.940 28.583 1.00 66.56 298 VAL A C 1
ATOM 2205 O O . VAL A 1 298 ? -37.312 -5.419 28.043 1.00 66.56 298 VAL A O 1
ATOM 2208 N N . SER A 1 299 ? -35.700 -5.534 29.607 1.00 74.81 299 SER A N 1
ATOM 2209 C CA . SER A 1 299 ? -36.141 -6.817 30.166 1.00 74.81 299 SER A CA 1
ATOM 2210 C C . SER A 1 299 ? -37.194 -6.646 31.265 1.00 74.81 299 SER A C 1
ATOM 2212 O O . SER A 1 299 ? -38.109 -7.464 31.375 1.00 74.81 299 SER A O 1
ATOM 2214 N N . GLU A 1 300 ? -37.111 -5.568 32.053 1.00 84.50 300 GLU A N 1
ATOM 2215 C CA . GLU A 1 300 ? -38.018 -5.311 33.175 1.00 84.50 300 GLU A CA 1
ATOM 2216 C C . GLU A 1 300 ? -38.143 -3.809 33.485 1.00 84.50 300 GLU A C 1
ATOM 2218 O O . GLU A 1 300 ? -37.155 -3.078 33.467 1.00 84.50 300 GLU A O 1
ATOM 2223 N N . VAL A 1 301 ? -39.351 -3.347 33.831 1.00 85.25 301 VAL A N 1
ATOM 2224 C CA . VAL A 1 301 ? -39.575 -2.023 34.435 1.00 85.25 301 VAL A CA 1
ATOM 2225 C C . VAL A 1 301 ? -40.413 -2.205 35.690 1.00 85.25 301 VAL A C 1
ATOM 2227 O O . VAL A 1 301 ? -41.523 -2.742 35.630 1.00 85.25 301 VAL A O 1
ATOM 2230 N N . THR A 1 302 ? -39.894 -1.739 36.822 1.00 88.00 302 THR A N 1
ATOM 2231 C CA . THR A 1 302 ? -40.592 -1.763 38.107 1.00 88.00 302 THR A CA 1
ATOM 2232 C C . THR A 1 302 ? -40.781 -0.360 38.656 1.00 88.00 302 THR A C 1
ATOM 2234 O O . THR A 1 302 ? -39.994 0.546 38.391 1.00 88.00 302 THR A O 1
ATOM 2237 N N . VAL A 1 303 ? -41.854 -0.177 39.414 1.00 85.69 303 VAL A N 1
ATOM 2238 C CA . VAL A 1 303 ? -42.175 1.078 40.088 1.00 85.69 303 VAL A CA 1
ATOM 2239 C C . VAL A 1 303 ? -42.455 0.785 41.555 1.00 85.69 303 VAL A C 1
ATOM 2241 O O . VAL A 1 303 ? -43.108 -0.209 41.881 1.00 85.69 303 VAL A O 1
ATOM 2244 N N . SER A 1 304 ? -41.957 1.639 42.444 1.00 87.31 304 SER A N 1
ATOM 2245 C CA . SER A 1 304 ? -42.278 1.624 43.871 1.00 87.31 304 SER A CA 1
ATOM 2246 C C . SER A 1 304 ? -42.706 3.010 44.343 1.00 87.31 304 SER A C 1
ATOM 2248 O O . SER A 1 304 ? -42.347 4.028 43.751 1.00 87.31 304 SER A O 1
ATOM 2250 N N . VAL A 1 305 ? -43.495 3.040 45.416 1.00 84.81 305 VAL A N 1
ATOM 2251 C CA . VAL A 1 305 ? -43.906 4.269 46.105 1.00 84.81 305 VAL A CA 1
ATOM 2252 C C . VAL A 1 305 ? -43.355 4.217 47.526 1.00 84.81 305 VAL A C 1
ATOM 2254 O O . VAL A 1 305 ? -43.490 3.192 48.193 1.00 84.81 305 VAL A O 1
ATOM 2257 N N . ASP A 1 306 ? -42.680 5.282 47.955 1.00 85.75 306 ASP A N 1
ATOM 2258 C CA . ASP A 1 306 ? -42.044 5.449 49.272 1.00 85.75 306 ASP A CA 1
ATOM 2259 C C . ASP A 1 306 ? -41.089 4.312 49.667 1.00 85.75 306 ASP A C 1
ATOM 2261 O O . ASP A 1 306 ? -40.980 3.928 50.832 1.00 85.75 306 ASP A O 1
ATOM 2265 N N . GLY A 1 307 ? -40.404 3.726 48.680 1.00 82.50 307 GLY A N 1
ATOM 2266 C CA . GLY A 1 307 ? -39.521 2.577 48.901 1.00 82.50 307 GLY A CA 1
ATOM 2267 C C . GLY A 1 307 ? -40.254 1.283 49.283 1.00 82.50 307 GLY A C 1
ATOM 2268 O O . GLY A 1 307 ? -39.623 0.351 49.782 1.00 82.50 307 GLY A O 1
ATOM 2269 N N . GLY A 1 308 ? -41.572 1.223 49.064 1.00 84.00 308 GLY A N 1
ATOM 2270 C CA . GLY A 1 308 ? -42.399 0.034 49.245 1.00 84.00 308 GLY A CA 1
ATOM 2271 C C . GLY A 1 308 ? -42.119 -1.082 48.230 1.00 84.00 308 GLY A C 1
ATOM 2272 O O . GLY A 1 308 ? -41.119 -1.080 47.510 1.00 84.00 308 GLY A O 1
ATOM 2273 N N . GLU A 1 309 ? -43.014 -2.070 48.176 1.00 85.31 309 GLU A N 1
ATOM 2274 C CA . GLU A 1 309 ? -42.879 -3.223 47.278 1.00 85.31 309 GLU A CA 1
ATOM 2275 C C . GLU A 1 309 ? -42.817 -2.787 45.804 1.00 85.31 309 GLU A C 1
ATOM 2277 O O . GLU A 1 309 ? -43.647 -2.005 45.337 1.00 85.31 309 GLU A O 1
ATOM 2282 N N . LYS A 1 310 ? -41.825 -3.308 45.074 1.00 88.25 310 LYS A N 1
ATOM 2283 C CA . LYS A 1 310 ? -41.654 -3.053 43.641 1.00 88.25 310 LYS A CA 1
ATOM 2284 C C . LYS A 1 310 ? -42.723 -3.795 42.856 1.00 88.25 310 LYS A C 1
ATOM 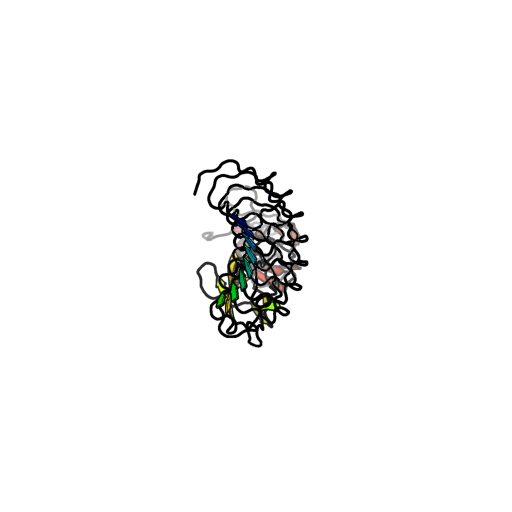2286 O O . LYS A 1 310 ? -42.899 -4.999 43.022 1.00 88.25 310 LYS A O 1
ATOM 2291 N N . GLN A 1 311 ? -43.408 -3.078 41.979 1.00 86.19 311 GLN A N 1
ATOM 2292 C CA . GLN A 1 311 ? -44.462 -3.622 41.135 1.00 86.19 311 GLN A CA 1
ATOM 2293 C C . GLN A 1 311 ? -44.080 -3.493 39.667 1.00 86.19 311 GLN A C 1
ATOM 2295 O O . GLN A 1 311 ? -43.538 -2.472 39.250 1.00 86.19 311 GLN A O 1
ATOM 2300 N N . GLN A 1 312 ? -44.396 -4.516 38.874 1.00 86.62 312 GLN A N 1
ATOM 2301 C CA . GLN A 1 312 ? -44.182 -4.483 37.430 1.00 86.62 312 GLN A CA 1
ATOM 2302 C C . GLN A 1 312 ? -45.031 -3.373 36.793 1.00 86.62 312 GLN A C 1
ATOM 2304 O O . GLN A 1 312 ? -46.254 -3.355 36.960 1.00 86.62 312 GLN A O 1
ATOM 2309 N N . ALA A 1 313 ? -44.399 -2.479 36.034 1.00 81.50 313 ALA A N 1
ATOM 2310 C CA . ALA A 1 313 ? -45.090 -1.473 35.236 1.00 81.50 313 ALA A CA 1
ATOM 2311 C C . ALA A 1 313 ? -45.320 -1.961 33.799 1.00 81.50 313 ALA A C 1
ATOM 2313 O O . ALA A 1 313 ? -44.558 -2.769 33.263 1.00 81.50 313 ALA A O 1
ATOM 2314 N N . ALA A 1 314 ? -46.383 -1.463 33.166 1.00 79.06 314 ALA A N 1
ATOM 2315 C CA . ALA A 1 314 ? -46.644 -1.722 31.755 1.00 79.06 314 ALA A CA 1
ATOM 2316 C C . ALA A 1 314 ? -45.903 -0.692 30.893 1.00 79.06 314 ALA A C 1
ATOM 2318 O O . ALA A 1 314 ? -45.898 0.496 31.209 1.00 79.06 314 ALA A O 1
ATOM 2319 N N . VAL A 1 315 ? -45.311 -1.135 29.785 1.00 76.12 315 VAL A N 1
ATOM 2320 C CA . VAL A 1 315 ? -44.562 -0.277 28.854 1.00 76.12 315 VAL A CA 1
ATOM 2321 C C . VAL A 1 315 ? -45.192 -0.383 27.467 1.00 76.12 315 VAL A C 1
ATOM 2323 O O . VAL A 1 315 ? -45.433 -1.490 26.985 1.00 76.12 315 VAL A O 1
ATOM 2326 N N . ALA A 1 316 ? -45.481 0.751 26.824 1.00 72.50 316 ALA A N 1
ATOM 2327 C CA . ALA A 1 316 ? -45.926 0.787 25.429 1.00 72.50 316 ALA A CA 1
ATOM 2328 C C . ALA A 1 316 ? -45.180 1.885 24.664 1.00 72.50 316 ALA A C 1
ATOM 2330 O O . ALA A 1 316 ? -45.327 3.068 24.971 1.00 72.50 316 ALA A O 1
ATOM 2331 N N . GLY A 1 317 ? -44.371 1.490 23.673 1.00 73.81 317 GLY A N 1
ATOM 2332 C CA . GLY A 1 317 ? -43.358 2.390 23.112 1.00 73.81 317 GLY A CA 1
ATOM 2333 C C . GLY A 1 317 ? -42.454 2.912 24.231 1.00 73.81 317 GLY A C 1
ATOM 2334 O O . GLY A 1 317 ? -42.140 2.163 25.147 1.00 73.81 317 GLY A O 1
ATOM 2335 N N . ASN A 1 318 ? -42.137 4.205 24.211 1.00 70.44 318 ASN A N 1
ATOM 2336 C CA . ASN A 1 318 ? -41.298 4.863 25.218 1.00 70.44 318 ASN A CA 1
ATOM 2337 C C . ASN A 1 318 ? -42.062 5.320 26.477 1.00 70.44 318 ASN A C 1
ATOM 2339 O O . ASN A 1 318 ? -41.546 6.117 27.255 1.00 70.44 318 ASN A O 1
ATOM 2343 N N . THR A 1 319 ? -43.302 4.873 26.690 1.00 71.88 319 THR A N 1
ATOM 2344 C CA . THR A 1 319 ? -44.143 5.340 27.802 1.00 71.88 319 THR A CA 1
ATOM 2345 C C . THR A 1 319 ? -44.323 4.265 28.868 1.00 71.88 319 THR A C 1
ATOM 2347 O O . THR A 1 319 ? -44.707 3.134 28.554 1.00 71.88 319 THR A O 1
ATOM 2350 N N . VAL A 1 320 ? -44.114 4.646 30.133 1.00 75.12 320 VAL A N 1
ATOM 2351 C CA . VAL A 1 320 ? -44.339 3.798 31.313 1.00 75.12 320 VAL A CA 1
ATOM 2352 C C . VAL A 1 320 ? -45.691 4.120 31.948 1.00 75.12 320 VAL A C 1
ATOM 2354 O O . VAL A 1 320 ? -45.977 5.261 32.325 1.00 75.12 320 VAL A O 1
ATOM 2357 N N . TYR A 1 321 ? -46.507 3.080 32.107 1.00 74.31 321 TYR A N 1
ATOM 2358 C CA . TYR A 1 321 ? -47.824 3.125 32.726 1.00 74.31 321 TYR A CA 1
ATOM 2359 C C . TYR A 1 321 ? -47.785 2.418 34.075 1.00 74.31 321 TYR A C 1
ATOM 2361 O O . TYR A 1 321 ? -47.438 1.236 34.170 1.00 74.31 321 TYR A O 1
ATOM 2369 N N . TYR A 1 322 ? -48.200 3.134 35.116 1.00 75.81 322 TYR A N 1
ATOM 2370 C CA . TYR A 1 322 ? -48.286 2.592 36.462 1.00 75.81 322 TYR A CA 1
ATOM 2371 C C . TYR A 1 322 ? -49.552 3.080 37.161 1.00 75.81 322 TYR A C 1
ATOM 2373 O O . TYR A 1 322 ? -49.912 4.255 37.101 1.00 75.81 322 TYR A O 1
ATOM 2381 N N . LEU A 1 323 ? -50.241 2.145 37.810 1.00 71.50 323 LEU A N 1
ATOM 2382 C CA . LEU A 1 323 ? -51.426 2.411 38.611 1.00 71.50 323 LEU A CA 1
ATOM 2383 C C . LEU A 1 323 ? -50.991 2.568 40.062 1.00 71.50 323 LEU A C 1
ATOM 2385 O O . LEU A 1 323 ? -50.447 1.630 40.639 1.00 71.50 323 LEU A O 1
ATOM 2389 N N . LEU A 1 324 ? -51.258 3.733 40.651 1.00 69.12 324 LEU A N 1
ATOM 2390 C CA . LEU A 1 324 ? -50.931 3.963 42.052 1.00 69.12 324 LEU A CA 1
ATOM 2391 C C . LEU A 1 324 ? -51.633 2.958 42.985 1.00 69.12 324 LEU A C 1
ATOM 2393 O O . LEU A 1 324 ? -52.780 2.569 42.724 1.00 69.12 324 LEU A O 1
ATOM 2397 N N . PRO A 1 325 ? -50.992 2.603 44.114 1.00 68.25 325 PRO A N 1
ATOM 2398 C CA . PRO A 1 325 ? -51.619 1.816 45.163 1.00 68.25 325 PRO A CA 1
ATOM 2399 C C . PRO A 1 325 ? -52.904 2.473 45.679 1.00 68.25 325 PRO A C 1
ATOM 2401 O O . PRO A 1 325 ? -52.982 3.686 45.877 1.00 68.25 325 PRO A O 1
ATOM 2404 N N . ALA A 1 326 ? -53.924 1.656 45.939 1.00 67.50 326 ALA A N 1
ATOM 2405 C CA . ALA A 1 326 ? -55.138 2.132 46.587 1.00 67.50 326 ALA A CA 1
ATOM 2406 C C . ALA A 1 326 ? -54.855 2.492 48.055 1.00 67.50 326 ALA A C 1
ATOM 2408 O O . ALA A 1 326 ? -54.241 1.708 48.775 1.00 67.50 326 ALA A O 1
ATOM 2409 N N . GLY A 1 327 ? -55.377 3.634 48.512 1.00 70.75 327 GLY A N 1
ATOM 2410 C CA . GLY A 1 327 ? -55.314 4.027 49.923 1.00 70.75 327 GLY A CA 1
ATOM 2411 C C . GLY A 1 327 ? -54.057 4.793 50.339 1.00 70.75 327 GLY A C 1
ATOM 2412 O O . GLY A 1 327 ? -53.702 4.731 51.511 1.00 70.75 327 GLY A O 1
ATOM 2413 N N . LEU A 1 328 ? -53.412 5.511 49.414 1.00 73.88 328 LEU A N 1
ATOM 2414 C CA . LEU A 1 328 ? -52.398 6.514 49.756 1.00 73.88 328 LEU A CA 1
ATOM 2415 C C . LEU A 1 328 ? -52.971 7.545 50.744 1.00 73.88 328 LEU A C 1
ATOM 2417 O O . LEU A 1 328 ? -54.085 8.055 50.555 1.00 73.88 328 LEU A O 1
ATOM 2421 N N . GLU A 1 329 ? -52.225 7.792 51.820 1.00 78.94 329 GLU A N 1
ATOM 2422 C CA . GLU A 1 329 ? -52.562 8.801 52.827 1.00 78.94 329 GLU A CA 1
ATOM 2423 C C . GLU A 1 329 ? -52.359 10.212 52.262 1.00 78.94 329 GLU A C 1
ATOM 2425 O O . GLU A 1 329 ? -51.693 10.391 51.251 1.00 78.94 329 GLU A O 1
ATOM 2430 N N . ASP A 1 330 ? -52.969 11.224 52.879 1.00 79.56 330 ASP A N 1
ATOM 2431 C CA . ASP A 1 330 ? -52.716 12.610 52.475 1.00 79.56 330 ASP A CA 1
ATOM 2432 C C . ASP A 1 330 ? -51.277 12.980 52.874 1.00 79.56 330 ASP A C 1
ATOM 2434 O O . ASP A 1 330 ? -50.917 12.849 54.049 1.00 79.56 330 ASP A O 1
ATOM 2438 N N . GLY A 1 331 ? -50.453 13.443 51.933 1.00 79.12 331 GLY A N 1
ATOM 2439 C CA . GLY A 1 331 ? -49.048 13.720 52.225 1.00 79.12 331 GLY A CA 1
ATOM 2440 C C . GLY A 1 331 ? -48.110 13.710 51.025 1.00 79.12 331 GLY A C 1
ATOM 2441 O O . GLY A 1 331 ? -48.516 13.561 49.876 1.00 79.12 331 GLY A O 1
ATOM 2442 N N . GLU A 1 332 ? -46.827 13.908 51.320 1.00 82.19 332 GLU A N 1
ATOM 2443 C CA . GLU A 1 332 ? -45.746 13.815 50.344 1.00 82.19 332 GLU A CA 1
ATOM 2444 C C . GLU A 1 332 ? -45.348 12.351 50.133 1.00 82.19 332 GLU A C 1
ATOM 2446 O O . GLU A 1 332 ? -45.123 11.616 51.094 1.00 82.19 332 GLU A O 1
ATOM 2451 N N . HIS A 1 333 ? -45.240 11.958 48.869 1.00 81.50 333 HIS A N 1
ATOM 2452 C CA . HIS A 1 333 ? -44.883 10.619 48.432 1.00 81.50 333 HIS A CA 1
ATOM 2453 C C . HIS A 1 333 ? -43.813 10.685 47.346 1.00 81.50 333 HIS A C 1
ATOM 2455 O O . HIS A 1 333 ? -43.773 11.618 46.545 1.00 81.50 333 HIS A O 1
ATOM 2461 N N . THR A 1 334 ? -42.956 9.672 47.277 1.00 83.44 334 THR A N 1
ATOM 2462 C CA . THR A 1 334 ? -41.923 9.550 46.242 1.00 83.44 334 THR A CA 1
ATOM 2463 C C . THR A 1 334 ? -42.154 8.302 45.406 1.00 83.44 334 THR A C 1
ATOM 2465 O O . THR A 1 334 ? -42.230 7.197 45.936 1.00 83.44 334 THR A O 1
ATOM 2468 N N . ILE A 1 335 ? -42.245 8.470 44.088 1.00 81.69 335 ILE A N 1
ATOM 2469 C CA . ILE A 1 335 ? -42.265 7.365 43.127 1.00 81.69 335 ILE A CA 1
ATOM 2470 C C . ILE A 1 335 ? -40.843 7.131 42.651 1.00 81.69 335 ILE A C 1
ATOM 2472 O O . ILE A 1 335 ? -40.196 8.073 42.200 1.00 81.69 335 ILE A O 1
ATOM 2476 N N . THR A 1 336 ? -40.395 5.882 42.682 1.00 84.81 336 THR A N 1
ATOM 2477 C CA . THR A 1 336 ? -39.133 5.451 42.080 1.00 84.81 336 THR A CA 1
ATOM 2478 C C . THR A 1 336 ? -39.434 4.502 40.929 1.00 84.81 336 THR A C 1
ATOM 2480 O O . THR A 1 336 ? -40.149 3.516 41.103 1.00 84.81 336 THR A O 1
ATOM 2483 N N . ILE A 1 337 ? -38.897 4.802 39.749 1.00 84.19 337 ILE A N 1
ATOM 2484 C CA . ILE A 1 337 ? -38.968 3.955 38.558 1.00 84.19 337 ILE A CA 1
ATOM 2485 C C . ILE A 1 337 ? -37.599 3.322 38.371 1.00 84.19 337 ILE A C 1
ATOM 2487 O O . ILE A 1 337 ? -36.607 4.039 38.283 1.00 84.19 337 ILE A O 1
ATOM 2491 N N . GLU A 1 338 ? -37.554 1.999 38.277 1.00 86.56 338 GLU A N 1
ATOM 2492 C CA . GLU A 1 338 ? -36.348 1.244 37.962 1.00 86.56 338 GLU A CA 1
ATOM 2493 C C . GLU A 1 338 ? -36.534 0.457 36.666 1.00 86.56 338 GLU A C 1
ATOM 2495 O O . GLU A 1 338 ? -37.474 -0.326 36.523 1.00 86.56 338 GLU A O 1
ATOM 2500 N N . LEU A 1 339 ? -35.603 0.628 35.738 1.00 80.88 339 LEU A N 1
ATOM 2501 C CA . LEU A 1 339 ? -35.520 -0.084 34.473 1.00 80.88 339 LEU A CA 1
ATOM 2502 C C . LEU A 1 339 ? -34.330 -1.042 34.508 1.00 80.88 339 LEU A C 1
ATOM 2504 O O . LEU A 1 339 ? -33.243 -0.661 34.940 1.00 80.88 339 LEU A O 1
ATOM 2508 N N . THR A 1 340 ? -34.537 -2.271 34.038 1.00 80.19 340 THR A N 1
ATOM 2509 C CA . THR A 1 340 ? -33.476 -3.252 33.793 1.00 80.19 340 THR A CA 1
ATOM 2510 C C . THR A 1 340 ? -33.441 -3.601 32.307 1.00 80.19 340 THR A C 1
ATOM 2512 O O . THR A 1 340 ? -34.460 -3.967 31.719 1.00 80.19 340 THR A O 1
ATOM 2515 N N . THR A 1 341 ? -32.278 -3.476 31.684 1.00 72.69 341 THR A N 1
ATOM 2516 C CA . THR A 1 341 ? -32.038 -3.829 30.276 1.00 72.69 341 THR A CA 1
ATOM 2517 C C . THR A 1 341 ? -31.761 -5.336 30.122 1.00 72.69 341 THR A C 1
ATOM 2519 O O . THR A 1 341 ? -31.566 -6.044 31.114 1.00 72.69 341 THR A O 1
ATOM 2522 N N . GLU A 1 342 ? -31.784 -5.888 28.904 1.00 68.12 342 GLU A N 1
ATOM 2523 C CA . GLU A 1 342 ? -31.470 -7.314 28.664 1.00 68.12 342 GLU A CA 1
ATOM 2524 C C . GLU A 1 342 ? -30.034 -7.714 29.046 1.00 68.12 342 GLU A C 1
ATOM 2526 O O . GLU A 1 342 ? -29.803 -8.847 29.469 1.00 68.12 342 GLU A O 1
ATOM 2531 N N . ASP A 1 343 ? -29.082 -6.787 28.959 1.00 60.88 343 ASP A N 1
ATOM 2532 C CA . ASP A 1 343 ? -27.692 -6.957 29.399 1.00 60.88 343 ASP A CA 1
ATOM 2533 C C . ASP A 1 343 ? -27.495 -6.721 30.911 1.00 60.88 343 ASP A C 1
ATOM 2535 O O . ASP A 1 343 ? -26.392 -6.880 31.436 1.00 60.88 343 ASP A O 1
ATOM 2539 N N . GLY A 1 344 ? -28.576 -6.429 31.646 1.00 66.06 344 GLY A N 1
ATOM 2540 C CA . GLY A 1 344 ? -28.596 -6.379 33.108 1.00 66.06 344 GLY A CA 1
ATOM 2541 C C . GLY A 1 344 ? -28.213 -5.031 33.723 1.00 66.06 344 GLY A C 1
ATOM 2542 O O . GLY A 1 344 ? -28.061 -4.950 34.947 1.00 66.06 344 GLY A O 1
ATOM 2543 N N . GLN A 1 345 ? -28.083 -3.972 32.919 1.00 67.50 345 GLN A N 1
ATOM 2544 C CA . GLN A 1 345 ? -27.925 -2.607 33.416 1.00 67.50 345 GLN A CA 1
ATOM 2545 C C . GLN A 1 345 ? -29.200 -2.174 34.149 1.00 67.50 345 GLN A C 1
ATOM 2547 O O . GLN A 1 345 ? -30.311 -2.414 33.682 1.00 67.50 345 GLN A O 1
ATOM 2552 N N . LYS A 1 346 ? -29.041 -1.529 35.312 1.00 76.75 346 LYS A N 1
ATOM 2553 C CA . LYS A 1 346 ? -30.152 -0.991 36.108 1.00 76.75 346 LYS A CA 1
ATOM 2554 C C . LYS A 1 346 ? -30.099 0.521 36.151 1.00 76.75 346 LYS A C 1
ATOM 2556 O O . LYS A 1 346 ? -29.065 1.092 36.489 1.00 76.75 346 LYS A O 1
ATOM 2561 N N . ILE A 1 347 ? -31.226 1.149 35.858 1.00 76.50 347 ILE A N 1
ATOM 2562 C CA . ILE A 1 347 ? -31.373 2.600 35.773 1.00 76.50 347 ILE A CA 1
ATOM 2563 C C . ILE A 1 347 ? -32.549 2.978 36.648 1.00 76.50 347 ILE A C 1
ATOM 2565 O O . ILE A 1 347 ? -33.593 2.344 36.572 1.00 76.50 347 ILE A O 1
ATOM 2569 N N . SER A 1 348 ? -32.373 3.975 37.505 1.00 82.44 348 SER A N 1
ATOM 2570 C CA . SER A 1 348 ? -33.386 4.377 38.473 1.00 82.44 348 SER A CA 1
ATOM 2571 C C . SER A 1 348 ? -33.550 5.880 38.443 1.00 82.44 348 SER A C 1
ATOM 2573 O O . SER A 1 348 ? -32.547 6.580 38.477 1.00 82.44 348 SER A O 1
ATOM 2575 N N . GLU A 1 349 ? -34.792 6.351 38.485 1.00 81.19 349 GLU A N 1
ATOM 2576 C CA . GLU A 1 349 ? -35.113 7.767 38.663 1.00 81.19 349 GLU A CA 1
ATOM 2577 C C . GLU A 1 349 ? -36.302 7.924 39.611 1.00 81.19 349 GLU A C 1
ATOM 2579 O O . GLU A 1 349 ? -37.108 7.002 39.759 1.00 81.19 349 GLU A O 1
ATOM 2584 N N . SER A 1 350 ? -36.394 9.051 40.321 1.00 81.50 350 SER A N 1
ATOM 2585 C CA . SER A 1 350 ? -37.464 9.286 41.296 1.00 81.50 350 SER A CA 1
ATOM 2586 C C . SER A 1 350 ? -38.084 10.670 41.172 1.00 81.50 350 SER A C 1
ATOM 2588 O O . SER A 1 350 ? -37.399 11.640 40.865 1.00 81.50 350 SER A O 1
ATOM 2590 N N . ILE A 1 351 ? -39.380 10.764 41.468 1.00 76.19 351 ILE A N 1
ATOM 2591 C CA . ILE A 1 351 ? -40.099 12.033 41.594 1.00 76.19 351 ILE A CA 1
ATOM 2592 C C . ILE A 1 351 ? -40.900 12.067 42.886 1.00 76.19 351 ILE A C 1
ATOM 2594 O O . ILE A 1 351 ? -41.547 11.087 43.260 1.00 76.19 351 ILE A O 1
ATOM 2598 N N . THR A 1 352 ? -40.900 13.225 43.532 1.00 78.81 352 THR A N 1
ATOM 2599 C CA . THR A 1 352 ? -41.728 13.495 44.703 1.00 78.81 352 THR A CA 1
ATOM 2600 C C . THR A 1 352 ? -42.989 14.252 44.292 1.00 78.81 352 THR A C 1
ATOM 2602 O O . THR A 1 352 ? -42.948 15.148 43.443 1.00 78.81 352 THR A O 1
ATOM 2605 N N . PHE A 1 353 ? -44.121 13.874 44.876 1.00 74.56 353 PHE A N 1
ATOM 2606 C CA . PHE A 1 353 ? -45.424 14.487 44.650 1.00 74.56 353 PHE A CA 1
ATOM 2607 C C . PHE A 1 353 ? -46.215 14.556 45.956 1.00 74.56 353 PHE A C 1
ATOM 2609 O O . PHE A 1 353 ? -46.029 13.729 46.843 1.00 74.56 353 PHE A O 1
ATOM 2616 N N . TYR A 1 354 ? -47.130 15.516 46.065 1.00 75.44 354 TYR A N 1
ATOM 2617 C CA . TYR A 1 354 ? -48.093 15.558 47.165 1.00 75.44 354 TYR A CA 1
ATOM 2618 C C . TYR A 1 354 ? -49.429 14.952 46.721 1.00 75.44 354 TYR A C 1
ATOM 2620 O O . TYR A 1 354 ? -49.942 15.290 45.647 1.00 75.44 354 TYR A O 1
ATOM 2628 N N . TRP A 1 355 ? -49.985 14.063 47.546 1.00 75.56 355 TRP A N 1
ATOM 2629 C CA . TRP A 1 355 ? -51.284 13.421 47.368 1.00 75.56 355 TRP A CA 1
ATOM 2630 C C . TRP A 1 355 ? -52.322 14.014 48.323 1.00 75.56 355 TRP A C 1
ATOM 2632 O O . TRP A 1 355 ? -52.099 14.100 49.528 1.00 75.56 355 TRP A O 1
ATOM 2642 N N . ASP A 1 356 ? -53.482 14.382 47.780 1.00 72.88 356 ASP A N 1
ATOM 2643 C CA . ASP A 1 356 ? -54.647 14.842 48.547 1.00 72.88 356 ASP A CA 1
ATOM 2644 C C . ASP A 1 356 ? -55.895 14.040 48.150 1.00 72.88 356 ASP A C 1
ATOM 2646 O O . ASP A 1 356 ? -56.322 14.056 46.985 1.00 72.88 356 ASP A O 1
ATOM 2650 N N . ASN A 1 357 ? -56.520 13.356 49.113 1.00 68.88 357 ASN A N 1
ATOM 2651 C CA . ASN A 1 357 ? -57.793 12.661 48.934 1.00 68.88 357 ASN A CA 1
ATOM 2652 C C . ASN A 1 357 ? -58.977 13.648 48.847 1.00 68.88 357 ASN A C 1
ATOM 2654 O O . ASN A 1 357 ? -59.843 13.726 49.727 1.00 68.88 357 ASN A O 1
ATOM 2658 N N . TYR A 1 358 ? -59.079 14.335 47.708 1.00 58.28 358 TYR A N 1
ATOM 2659 C CA . TYR A 1 358 ? -60.056 15.392 47.426 1.00 58.28 358 TYR A CA 1
ATOM 2660 C C . TYR A 1 358 ? -61.539 14.986 47.606 1.00 58.28 358 TYR A C 1
ATOM 2662 O O . TYR A 1 358 ? -62.395 15.835 47.873 1.00 58.28 358 TYR A O 1
ATOM 2670 N N . ARG A 1 359 ? -61.895 13.693 47.494 1.00 55.28 359 ARG A N 1
ATOM 2671 C CA . ARG A 1 359 ? -63.241 13.185 47.838 1.00 55.28 359 ARG A CA 1
ATOM 2672 C C . ARG A 1 359 ? -63.190 11.851 48.578 1.00 55.28 359 ARG A C 1
ATOM 2674 O O . ARG A 1 359 ? -63.281 10.781 47.967 1.00 55.28 359 ARG A O 1
ATOM 2681 N N . ARG A 1 360 ? -63.156 11.921 49.914 1.00 49.44 360 ARG A N 1
ATOM 2682 C CA . ARG A 1 360 ? -63.343 10.763 50.808 1.00 49.44 360 ARG A CA 1
ATOM 2683 C C . ARG A 1 360 ? -64.567 9.941 50.376 1.00 49.44 360 ARG A C 1
ATOM 2685 O O . ARG A 1 360 ? -65.698 10.412 50.465 1.00 49.44 360 ARG A O 1
ATOM 2692 N N . GLY A 1 361 ? -64.331 8.715 49.905 1.00 47.69 361 GLY A N 1
ATOM 2693 C CA . GLY A 1 361 ? -65.373 7.727 49.595 1.00 47.69 361 GLY A CA 1
ATOM 2694 C C . GLY A 1 361 ? -65.573 7.368 48.118 1.00 47.69 361 GLY A C 1
ATOM 2695 O O . GLY A 1 361 ? -66.296 6.414 47.852 1.00 47.69 361 GLY A O 1
ATOM 2696 N N . PHE A 1 362 ? -64.932 8.063 47.169 1.00 47.59 362 PHE A N 1
ATOM 2697 C CA . PHE A 1 362 ? -65.092 7.771 45.733 1.00 47.59 362 PHE A CA 1
ATOM 2698 C C . PHE A 1 362 ? -63.791 7.405 44.990 1.00 47.59 362 PHE A C 1
ATOM 2700 O O . PHE A 1 362 ? -63.835 7.174 43.787 1.00 47.59 362 PHE A O 1
ATOM 2707 N N . GLY A 1 363 ? -62.648 7.327 45.683 1.00 50.00 363 GLY A N 1
ATOM 2708 C CA . GLY A 1 363 ? -61.369 6.921 45.077 1.00 50.00 363 GLY A CA 1
ATOM 2709 C C . GLY A 1 363 ? -60.756 7.953 44.119 1.00 50.00 363 GLY A C 1
ATOM 2710 O O . GLY A 1 363 ? -59.993 7.575 43.237 1.00 50.00 363 GLY A O 1
ATOM 2711 N N . PHE A 1 364 ? -61.108 9.235 44.275 1.00 52.25 364 PHE A N 1
ATOM 2712 C CA . PHE A 1 364 ? -60.529 10.354 43.525 1.00 52.25 364 PHE A CA 1
ATOM 2713 C C . PHE A 1 364 ? -59.538 11.113 44.414 1.00 52.25 364 PHE A C 1
ATOM 2715 O O . PHE A 1 364 ? -59.907 11.507 45.526 1.00 52.25 364 PHE A O 1
ATOM 2722 N N . GLY A 1 365 ? -58.331 11.357 43.905 1.00 59.59 365 GLY A N 1
ATOM 2723 C CA . GLY A 1 365 ? -57.306 12.173 44.558 1.00 59.59 365 GLY A CA 1
ATOM 2724 C C . GLY A 1 365 ? -56.619 13.119 43.576 1.00 59.59 365 GLY A C 1
ATOM 2725 O O . GLY A 1 365 ? -56.867 13.058 42.368 1.00 59.59 365 GLY A O 1
ATOM 2726 N N . ARG A 1 366 ? -55.820 14.036 44.119 1.00 62.44 366 ARG A N 1
ATOM 2727 C CA . ARG A 1 366 ? -55.130 15.100 43.382 1.00 62.44 366 ARG A CA 1
ATOM 2728 C C . ARG A 1 366 ? -53.621 14.965 43.511 1.00 62.44 366 ARG A C 1
ATOM 2730 O O . ARG A 1 366 ? -53.129 14.684 44.600 1.00 62.44 366 ARG A O 1
ATOM 2737 N N . PHE A 1 367 ? -52.927 15.225 42.405 1.00 64.44 367 PHE A N 1
ATOM 2738 C CA . PHE A 1 367 ? -51.472 15.334 42.357 1.00 64.44 367 PHE A CA 1
ATOM 2739 C C . PHE A 1 367 ? -51.021 16.782 42.365 1.00 64.44 367 PHE A C 1
ATOM 2741 O O . PHE A 1 367 ? -51.529 17.595 41.591 1.00 64.44 367 PHE A O 1
ATOM 2748 N N . TYR A 1 368 ? -49.976 17.045 43.139 1.00 63.28 368 TYR A N 1
ATOM 2749 C CA . TYR A 1 368 ? -49.211 18.277 43.059 1.00 63.28 368 TYR A CA 1
ATOM 2750 C C . TYR A 1 368 ? -47.732 17.937 42.852 1.00 63.28 368 TYR A C 1
ATOM 2752 O O . TYR A 1 368 ? -47.160 17.156 43.612 1.00 63.28 368 TYR A O 1
ATOM 2760 N N . PHE A 1 369 ? -47.122 18.505 41.808 1.00 59.44 369 PHE A N 1
ATOM 2761 C CA . PHE A 1 369 ? -45.713 18.295 41.464 1.00 59.44 369 PHE A CA 1
ATOM 2762 C C . PHE A 1 369 ? -44.952 19.630 41.475 1.00 59.44 369 PHE A C 1
ATOM 2764 O O . PHE A 1 369 ? -45.157 20.444 40.570 1.00 59.44 369 PHE A O 1
ATOM 2771 N N . GLY A 1 370 ? -44.029 19.811 42.424 1.00 52.66 370 GLY A N 1
ATOM 2772 C CA . GLY A 1 370 ? -43.203 21.018 42.603 1.00 52.66 370 GLY A CA 1
ATOM 2773 C C . GLY A 1 370 ? -43.262 21.554 44.037 1.00 52.66 370 GLY A C 1
ATOM 2774 O O . GLY A 1 370 ? -43.968 20.974 44.860 1.00 52.66 370 GLY A O 1
ATOM 2775 N N . ASP A 1 371 ? -42.548 22.655 44.317 1.00 41.19 371 ASP A N 1
ATOM 2776 C CA . ASP A 1 371 ? -42.694 23.457 45.547 1.00 41.19 371 ASP A CA 1
ATOM 2777 C C . ASP A 1 371 ? -44.097 24.071 45.566 1.00 41.19 371 ASP A C 1
ATOM 2779 O O . ASP A 1 371 ? -44.322 25.228 45.207 1.00 41.19 371 ASP A O 1
ATOM 2783 N N . VAL A 1 372 ? -45.082 23.250 45.894 1.00 41.41 372 VAL A N 1
ATOM 2784 C CA . VAL A 1 372 ? -46.432 23.722 46.126 1.00 41.41 372 VAL A CA 1
ATOM 2785 C C . VAL A 1 372 ? -46.427 24.173 47.569 1.00 41.41 372 VAL A C 1
ATOM 2787 O O . VAL A 1 372 ? -46.332 23.344 48.472 1.00 41.41 372 VAL A O 1
ATOM 2790 N N . ASP A 1 373 ? -46.467 25.495 47.766 1.00 39.12 373 ASP A N 1
ATOM 2791 C CA . ASP A 1 373 ? -46.876 26.087 49.035 1.00 39.12 373 ASP A CA 1
ATOM 2792 C C . ASP A 1 373 ? -48.113 25.311 49.493 1.00 39.12 373 ASP A C 1
ATOM 2794 O O . ASP A 1 373 ? -49.184 25.373 48.881 1.00 39.12 373 ASP A O 1
ATOM 2798 N N . THR A 1 374 ? -47.901 24.484 50.512 1.00 35.16 374 THR A N 1
ATOM 2799 C CA . THR A 1 374 ? -48.916 23.657 51.154 1.00 35.16 374 THR A CA 1
ATOM 2800 C C . THR A 1 374 ? -50.153 24.512 51.439 1.00 35.16 374 THR A C 1
ATOM 2802 O O . THR A 1 374 ? -49.969 25.636 51.920 1.00 35.16 374 THR A O 1
ATOM 2805 N N . PRO A 1 375 ? -51.383 24.025 51.184 1.00 33.53 375 PRO A N 1
ATOM 2806 C CA . PRO A 1 375 ? -52.592 24.745 51.576 1.00 33.53 375 PRO A CA 1
ATOM 2807 C C . PRO A 1 375 ? -52.629 25.103 53.067 1.00 33.53 375 PRO A C 1
ATOM 2809 O O . PRO A 1 375 ? -52.208 24.255 53.892 1.00 33.53 375 PRO A O 1
#

Secondary structure (DSSP, 8-state):
----S----TT-TT--EEE--SS--S----TT-TT--EEE--SS--S----TT-TT--EEE--SS--S--B-TT-TT--EEE--SS--S--B-TT-TT--EEE--SS--S----TT-TT--EEE--SS--S----TT-TT--EEE--SS---TTTS-SS-SSTTS-EE----PPBP-STTSEE-TT--EE-GGGSEETTEEPEEEEEETTS-B---SEEETTEEE--GGGTT-EEEEEEE-TTSTT-EEEBPPEEEPPP---EEE-PPP--SS-TTSPEEE-TT--EEEEEES----EEEEEEEETT---EEPEEETTEEE-PPPTTPPSEEEEEEEEEEETT--EEEEEEEEEEEEEETTTTEEEEE-S-----